Protein AF-A0AAV8AG59-F1 (afdb_monomer_lite)

Sequence (205 aa):
MTTRVPNVIWCQRKKFIYLKVLLTDVKDEKINLTTTHFSFKGVGSIDKTNYGFEIEFSNEVDPKTSKWSIKDRYVDFLITKKDVTAKYWKYLCKDGKKHWIKVDWDKYVDESDEESDGSEGSDENPMNLDLNDYENFENVENSEEEEEEKEKKIEEEKKEEAEEKKEEEKKEEVEEKKEEEEEVKEEEKKEVKEEEKKEEKTEEK

Structure (mmCIF, N/CA/C/O backbone):
data_AF-A0AAV8AG59-F1
#
_entry.id   AF-A0AAV8AG59-F1
#
loop_
_atom_site.group_PDB
_atom_site.id
_atom_site.type_symbol
_atom_site.label_atom_id
_atom_site.label_alt_id
_atom_site.label_comp_id
_atom_site.label_asym_id
_atom_site.label_entity_id
_atom_site.label_seq_id
_atom_site.pdbx_PDB_ins_code
_atom_site.Cartn_x
_atom_site.Cartn_y
_atom_site.Cartn_z
_atom_site.occupancy
_atom_site.B_iso_or_equiv
_atom_site.auth_seq_id
_atom_site.auth_comp_id
_atom_site.auth_asym_id
_atom_site.auth_atom_id
_atom_site.pdbx_PDB_model_num
ATOM 1 N N . MET A 1 1 ? 22.135 5.861 -4.888 1.00 58.59 1 MET A N 1
ATOM 2 C CA . MET A 1 1 ? 21.008 5.701 -5.832 1.00 58.59 1 MET A CA 1
ATOM 3 C C . MET A 1 1 ? 19.900 6.634 -5.380 1.00 58.59 1 MET A C 1
ATOM 5 O O . MET A 1 1 ? 19.634 6.671 -4.187 1.00 58.59 1 MET A O 1
ATOM 9 N N . THR A 1 2 ? 19.323 7.430 -6.275 1.00 77.75 2 THR A N 1
ATOM 10 C CA . THR A 1 2 ? 18.259 8.380 -5.917 1.00 77.75 2 THR A CA 1
ATOM 11 C C . THR A 1 2 ? 16.927 7.642 -5.870 1.00 77.75 2 THR A C 1
ATOM 13 O O . THR A 1 2 ? 16.519 7.077 -6.882 1.00 77.75 2 THR A O 1
ATOM 16 N N . THR A 1 3 ? 16.266 7.633 -4.714 1.00 87.75 3 THR A N 1
ATOM 17 C CA . THR A 1 3 ? 14.921 7.062 -4.564 1.00 87.75 3 THR A CA 1
ATOM 18 C C . THR A 1 3 ? 13.889 8.124 -4.909 1.00 87.75 3 THR A C 1
ATOM 20 O O . THR A 1 3 ? 13.911 9.218 -4.343 1.00 87.75 3 THR A O 1
ATOM 23 N N . ARG A 1 4 ? 13.001 7.825 -5.857 1.00 91.25 4 ARG A N 1
ATOM 24 C CA . ARG A 1 4 ? 11.882 8.698 -6.221 1.00 91.25 4 ARG A CA 1
ATOM 25 C C . ARG A 1 4 ? 10.618 8.296 -5.470 1.00 91.25 4 ARG A C 1
ATOM 27 O O . ARG A 1 4 ? 10.424 7.136 -5.128 1.00 91.25 4 ARG A O 1
ATOM 34 N N . VAL A 1 5 ? 9.739 9.261 -5.239 1.00 91.88 5 VAL A N 1
ATOM 35 C CA . VAL A 1 5 ? 8.441 9.007 -4.611 1.00 91.88 5 VAL A CA 1
ATOM 36 C C . VAL A 1 5 ? 7.392 8.870 -5.719 1.00 91.88 5 VAL A C 1
ATOM 38 O O . VAL A 1 5 ? 7.265 9.796 -6.526 1.00 91.88 5 VAL A O 1
ATOM 41 N N . PRO A 1 6 ? 6.685 7.731 -5.823 1.00 91.69 6 PRO A N 1
ATOM 42 C CA . PRO A 1 6 ? 5.629 7.561 -6.812 1.00 91.69 6 PRO A CA 1
ATOM 43 C C . PRO A 1 6 ? 4.383 8.368 -6.438 1.00 91.69 6 PRO A C 1
ATOM 45 O O . PRO A 1 6 ? 4.196 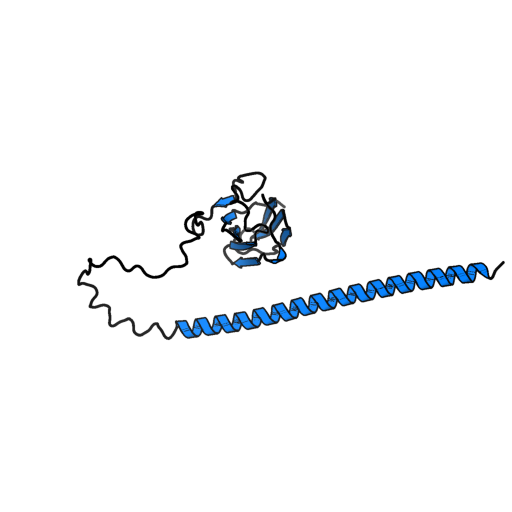8.766 -5.288 1.00 91.69 6 PRO A O 1
ATOM 48 N N . ASN A 1 7 ? 3.503 8.586 -7.416 1.00 92.81 7 ASN A N 1
ATOM 49 C CA . ASN A 1 7 ? 2.180 9.128 -7.125 1.00 92.81 7 ASN A CA 1
ATOM 50 C C . ASN A 1 7 ? 1.320 8.034 -6.495 1.00 92.81 7 ASN A C 1
ATOM 52 O O . ASN A 1 7 ? 1.274 6.907 -6.981 1.00 92.81 7 ASN A O 1
ATOM 56 N N . VAL A 1 8 ? 0.611 8.389 -5.435 1.00 93.81 8 VAL A N 1
ATOM 57 C CA . VAL A 1 8 ? -0.279 7.491 -4.711 1.00 93.81 8 VAL A CA 1
ATOM 58 C C . VAL A 1 8 ? -1.662 8.110 -4.702 1.00 93.81 8 VAL A C 1
ATOM 60 O O . VAL A 1 8 ? -1.813 9.313 -4.477 1.00 93.81 8 VAL A O 1
ATOM 63 N N . ILE A 1 9 ? -2.676 7.296 -4.953 1.00 93.62 9 ILE A N 1
ATOM 64 C CA . ILE A 1 9 ? -4.066 7.682 -4.755 1.00 93.62 9 ILE A CA 1
ATOM 65 C C . ILE A 1 9 ? -4.656 6.848 -3.628 1.00 93.62 9 ILE A C 1
ATOM 67 O O . ILE A 1 9 ? -4.283 5.691 -3.449 1.00 93.62 9 ILE A O 1
ATOM 71 N N . TRP A 1 10 ? -5.528 7.442 -2.826 1.00 93.00 10 TRP A N 1
ATOM 72 C CA . TRP A 1 10 ? -6.159 6.736 -1.719 1.00 93.00 10 TRP A CA 1
ATOM 73 C C . TRP A 1 10 ? -7.609 7.163 -1.548 1.00 93.00 10 TRP A C 1
ATOM 75 O O . TRP A 1 10 ? -7.979 8.306 -1.824 1.00 93.00 10 TRP A O 1
ATOM 85 N N . CYS A 1 11 ? -8.415 6.249 -1.036 1.00 90.81 11 CYS A N 1
ATOM 86 C CA . CYS A 1 11 ? -9.731 6.538 -0.496 1.00 90.81 11 CYS A CA 1
ATOM 87 C C . CYS A 1 11 ? -9.981 5.642 0.718 1.00 90.81 11 CYS A C 1
ATOM 89 O O . CYS A 1 11 ? -9.195 4.753 1.053 1.00 90.81 11 CYS A O 1
ATOM 91 N N . GLN A 1 12 ? -11.069 5.904 1.426 1.00 88.62 12 GLN A N 1
ATOM 92 C CA . GLN A 1 12 ? -11.447 5.118 2.587 1.00 88.62 12 GLN A CA 1
ATOM 93 C C . GLN A 1 12 ? -12.933 4.813 2.545 1.00 88.62 12 GLN A C 1
ATOM 95 O O . GLN A 1 12 ? -13.719 5.599 2.030 1.00 88.62 12 GLN A O 1
ATOM 100 N N . ARG A 1 13 ? -13.271 3.684 3.149 1.00 84.88 13 ARG A N 1
ATOM 101 C CA . ARG A 1 13 ? -14.618 3.264 3.510 1.00 84.88 13 ARG A CA 1
ATOM 102 C C . ARG A 1 13 ? -14.741 3.182 5.032 1.00 84.88 13 ARG A C 1
ATOM 104 O O . ARG A 1 13 ? -13.753 3.409 5.752 1.00 84.88 13 ARG A O 1
ATOM 111 N N . LYS A 1 14 ? -15.915 2.788 5.532 1.00 82.19 14 LYS A N 1
ATOM 112 C CA . LYS A 1 14 ? -16.141 2.464 6.958 1.00 82.19 14 LYS A CA 1
ATOM 113 C C . LYS A 1 14 ? -15.043 1.556 7.532 1.00 82.19 14 LYS A C 1
ATOM 115 O O . LYS A 1 14 ? -14.390 1.912 8.509 1.00 82.19 14 LYS A O 1
ATOM 120 N N . LYS A 1 15 ? -14.786 0.409 6.891 1.00 84.31 15 LYS A N 1
ATOM 121 C CA . LYS A 1 15 ? -13.877 -0.635 7.415 1.00 84.31 15 LYS A CA 1
ATOM 122 C C . LYS A 1 15 ? -12.508 -0.713 6.732 1.00 84.31 15 LYS A C 1
ATOM 124 O O . LYS A 1 15 ? -11.537 -1.132 7.359 1.00 84.31 15 LYS A O 1
ATOM 129 N N . PHE A 1 16 ? -12.415 -0.302 5.472 1.00 87.56 16 PHE A N 1
ATOM 130 C CA . PHE A 1 16 ? -11.222 -0.503 4.647 1.00 87.56 16 PHE A CA 1
ATOM 131 C C . PHE A 1 16 ? -10.662 0.820 4.132 1.00 87.56 16 PHE A C 1
ATOM 133 O O . PHE A 1 16 ? -11.391 1.789 3.933 1.00 87.56 16 PHE A O 1
ATOM 140 N N . ILE A 1 17 ? -9.358 0.854 3.904 1.00 90.19 17 ILE A N 1
ATOM 141 C CA . ILE A 1 17 ? -8.636 1.920 3.221 1.00 90.19 17 ILE A CA 1
ATOM 142 C C . ILE A 1 17 ? -8.112 1.322 1.926 1.00 90.19 17 ILE A C 1
ATOM 144 O O . ILE A 1 17 ? -7.430 0.298 1.940 1.00 90.19 17 ILE A O 1
ATOM 148 N N . TYR A 1 18 ? -8.430 1.974 0.817 1.00 91.75 18 TYR A N 1
ATOM 149 C CA . TYR A 1 18 ? -7.875 1.634 -0.480 1.00 91.75 18 TYR A CA 1
ATOM 150 C C . TYR A 1 18 ? -6.717 2.574 -0.755 1.00 91.75 18 TYR A C 1
ATOM 152 O O . TYR A 1 18 ? -6.865 3.796 -0.699 1.00 91.75 18 TYR A O 1
ATOM 160 N N . LEU A 1 19 ? -5.560 2.005 -1.054 1.00 93.19 19 LEU A N 1
ATOM 161 C CA . LEU A 1 19 ? -4.375 2.750 -1.434 1.00 93.19 19 LEU A CA 1
ATOM 162 C C . LEU A 1 19 ? -3.839 2.154 -2.723 1.00 93.19 19 LEU A C 1
ATOM 164 O O . LEU A 1 19 ? -3.623 0.954 -2.818 1.00 93.19 19 LEU A O 1
ATOM 168 N N . LYS A 1 20 ? -3.621 2.998 -3.722 1.00 93.81 20 LYS A N 1
ATOM 169 C CA . LYS A 1 20 ? -3.113 2.590 -5.022 1.00 93.81 20 LYS A CA 1
ATOM 170 C C . LYS A 1 20 ? -1.860 3.376 -5.350 1.00 93.81 20 LYS A C 1
ATOM 172 O O . LYS A 1 20 ? -1.878 4.604 -5.446 1.00 93.81 20 LYS A O 1
ATOM 177 N N . VAL A 1 21 ? -0.761 2.659 -5.534 1.00 93.88 21 VAL A N 1
ATOM 178 C CA . VAL A 1 21 ? 0.517 3.232 -5.952 1.00 93.88 21 VAL A CA 1
ATOM 179 C C . VAL A 1 21 ? 0.567 3.198 -7.473 1.00 93.88 21 VAL A C 1
ATOM 181 O O . VAL A 1 21 ? 0.566 2.126 -8.071 1.00 93.88 21 VAL A O 1
ATOM 184 N N . LEU A 1 22 ? 0.599 4.371 -8.107 1.00 91.88 22 LEU A N 1
ATOM 185 C CA . LEU A 1 22 ? 0.655 4.516 -9.562 1.00 91.88 22 LEU A CA 1
ATOM 186 C C . LEU A 1 22 ? 2.084 4.275 -10.055 1.00 91.88 22 LEU A C 1
ATOM 188 O O . LEU A 1 22 ? 2.822 5.215 -10.365 1.00 91.88 22 LEU A O 1
ATOM 192 N N . LEU A 1 23 ? 2.476 3.005 -10.071 1.00 89.81 23 LEU A N 1
ATOM 193 C CA . LEU A 1 23 ? 3.771 2.543 -10.543 1.00 89.81 23 LEU A CA 1
ATOM 194 C C . LEU A 1 23 ? 3.555 1.361 -11.485 1.00 89.81 23 LEU A C 1
ATOM 196 O O . LEU A 1 23 ? 2.922 0.378 -11.113 1.00 89.81 23 LEU A O 1
ATOM 200 N N . THR A 1 24 ? 4.062 1.493 -12.706 1.00 89.06 24 THR A N 1
ATOM 201 C CA . THR A 1 24 ? 3.968 0.479 -13.759 1.00 89.06 24 THR A CA 1
ATOM 202 C C . THR A 1 24 ? 5.120 -0.514 -13.656 1.00 89.06 24 THR A C 1
ATOM 204 O O . THR A 1 24 ? 6.269 -0.076 -13.531 1.00 89.06 24 THR A O 1
ATOM 207 N N . ASP A 1 25 ? 4.823 -1.806 -13.780 1.00 84.94 25 ASP A N 1
ATOM 208 C CA . ASP A 1 25 ? 5.781 -2.917 -13.760 1.00 84.94 25 ASP A CA 1
ATOM 209 C C . ASP A 1 25 ? 6.786 -2.800 -12.605 1.00 84.94 25 ASP A C 1
ATOM 211 O O . ASP A 1 25 ? 7.974 -2.505 -12.803 1.00 84.94 25 ASP A O 1
ATOM 215 N N . VAL A 1 26 ? 6.294 -2.981 -11.378 1.00 86.69 26 VAL A N 1
ATOM 216 C CA . VAL A 1 26 ? 7.143 -2.995 -10.181 1.00 86.69 26 VAL A CA 1
ATOM 217 C C . VAL A 1 26 ? 7.945 -4.294 -10.154 1.00 86.69 26 VAL A C 1
ATOM 219 O O . VAL A 1 26 ? 7.400 -5.365 -10.401 1.00 86.69 26 VAL A O 1
ATOM 222 N N . LYS A 1 27 ? 9.240 -4.192 -9.862 1.00 86.12 27 LYS A N 1
ATOM 223 C CA . LYS A 1 27 ? 10.130 -5.322 -9.576 1.00 86.12 27 LYS A CA 1
ATOM 224 C C . LYS A 1 27 ? 10.794 -5.126 -8.221 1.00 86.12 27 LYS A C 1
ATOM 226 O O . LYS A 1 27 ? 10.986 -3.982 -7.800 1.00 86.12 27 LYS A O 1
ATOM 231 N N . ASP A 1 28 ? 11.194 -6.220 -7.580 1.00 86.81 28 ASP A N 1
ATOM 232 C CA . ASP A 1 28 ? 11.869 -6.209 -6.276 1.00 86.81 28 ASP A CA 1
ATOM 233 C C . ASP A 1 28 ? 11.087 -5.412 -5.216 1.00 86.81 28 ASP A C 1
ATOM 235 O O . ASP A 1 28 ? 11.647 -4.594 -4.472 1.00 86.81 28 ASP A O 1
ATOM 239 N N . GLU A 1 29 ? 9.767 -5.597 -5.175 1.00 88.56 29 GLU A N 1
ATOM 240 C CA . GLU A 1 29 ? 8.917 -4.934 -4.203 1.00 88.56 29 GLU A CA 1
ATOM 241 C C . GLU A 1 29 ? 9.227 -5.391 -2.774 1.00 88.56 29 GLU A C 1
ATOM 243 O O . GLU A 1 29 ? 9.340 -6.571 -2.452 1.00 88.56 29 GLU A O 1
ATOM 248 N N . LYS A 1 30 ? 9.363 -4.413 -1.882 1.00 91.31 30 LYS A N 1
ATOM 249 C CA . LYS A 1 30 ? 9.485 -4.620 -0.443 1.00 91.31 30 LYS A CA 1
ATOM 250 C C . LYS A 1 30 ? 8.412 -3.798 0.231 1.00 91.31 30 LYS A C 1
ATOM 252 O O . LYS A 1 30 ? 8.486 -2.567 0.270 1.00 91.31 30 LYS A O 1
ATOM 257 N N . ILE A 1 31 ? 7.420 -4.502 0.751 1.00 91.56 31 ILE A N 1
ATOM 258 C CA . ILE A 1 31 ? 6.266 -3.930 1.427 1.00 91.56 31 ILE A CA 1
ATOM 259 C C . ILE A 1 31 ? 6.401 -4.270 2.904 1.00 91.56 31 ILE A C 1
ATOM 261 O O . ILE A 1 31 ? 6.478 -5.436 3.270 1.00 91.56 31 ILE A O 1
ATOM 265 N N . ASN A 1 32 ? 6.436 -3.248 3.752 1.00 92.12 32 ASN A N 1
ATOM 266 C CA . ASN A 1 32 ? 6.388 -3.415 5.197 1.00 92.12 32 ASN A CA 1
ATOM 267 C C . ASN A 1 32 ? 5.177 -2.654 5.719 1.00 92.12 32 ASN A C 1
ATOM 269 O O . ASN A 1 32 ? 5.144 -1.423 5.678 1.00 92.12 32 ASN A O 1
ATOM 273 N N . LEU A 1 33 ? 4.184 -3.397 6.196 1.00 90.94 33 LEU A N 1
ATOM 274 C CA . LEU A 1 33 ? 2.981 -2.858 6.811 1.00 90.94 33 LEU A CA 1
ATOM 275 C C . LEU A 1 33 ? 2.985 -3.224 8.295 1.00 90.94 33 LEU A C 1
ATOM 277 O O . LEU A 1 33 ? 3.026 -4.390 8.669 1.00 90.94 33 LEU A O 1
ATOM 281 N N . THR A 1 34 ? 2.922 -2.206 9.139 1.00 91.19 34 THR A N 1
ATOM 282 C CA . THR A 1 34 ? 2.782 -2.322 10.594 1.00 91.19 34 THR A CA 1
ATOM 283 C C . THR A 1 34 ? 1.544 -1.554 11.040 1.00 91.19 34 THR A C 1
ATOM 285 O O . THR A 1 34 ? 0.947 -0.806 10.266 1.00 91.19 34 THR A O 1
ATOM 288 N N . THR A 1 35 ? 1.153 -1.718 12.303 1.00 90.75 35 THR A N 1
ATOM 289 C CA . THR A 1 35 ? -0.075 -1.137 12.871 1.00 90.75 35 THR A CA 1
ATOM 290 C C . THR A 1 35 ? -0.193 0.374 12.674 1.00 90.75 35 THR A C 1
ATOM 292 O O . THR A 1 35 ? -1.293 0.897 12.543 1.00 90.75 35 THR A O 1
ATOM 295 N N . THR A 1 36 ? 0.921 1.101 12.654 1.00 90.19 36 THR A N 1
ATOM 296 C CA . THR A 1 36 ? 0.934 2.566 12.525 1.00 90.19 36 THR A CA 1
ATOM 297 C C . THR A 1 36 ? 1.765 3.054 11.351 1.00 90.19 36 THR A C 1
ATOM 299 O O . THR A 1 36 ? 1.775 4.249 11.074 1.00 90.19 36 THR A O 1
ATOM 302 N N . HIS A 1 37 ? 2.470 2.165 10.658 1.00 91.94 37 HIS A N 1
ATOM 303 C CA . HIS A 1 37 ? 3.525 2.556 9.742 1.00 91.94 37 HIS A CA 1
ATOM 304 C C . HIS A 1 37 ? 3.519 1.705 8.475 1.00 91.94 37 HIS A C 1
ATOM 306 O O . HIS A 1 37 ? 3.273 0.499 8.511 1.00 91.94 37 HIS A O 1
ATOM 312 N N . PHE A 1 38 ? 3.788 2.340 7.340 1.00 92.44 38 PHE A N 1
ATOM 313 C CA . PHE A 1 38 ? 3.809 1.688 6.040 1.00 92.44 38 PHE A CA 1
ATOM 314 C C . PHE A 1 38 ? 4.992 2.175 5.217 1.00 92.44 38 PHE A C 1
ATOM 316 O O . PHE A 1 38 ? 5.130 3.369 4.946 1.00 92.44 38 PHE A O 1
ATOM 323 N N . SER A 1 39 ? 5.824 1.226 4.799 1.00 92.75 39 SER A N 1
ATOM 324 C CA . SER A 1 39 ? 6.982 1.458 3.947 1.00 92.75 39 SER A CA 1
ATOM 325 C C . SER A 1 39 ? 6.848 0.627 2.681 1.00 92.75 39 SER A C 1
ATOM 327 O O . SER A 1 39 ? 6.661 -0.590 2.729 1.00 92.75 39 SER A O 1
ATOM 329 N N . PHE A 1 40 ? 6.962 1.298 1.543 1.00 93.50 40 PHE A N 1
ATOM 330 C CA . PHE A 1 40 ? 6.953 0.684 0.226 1.00 93.50 40 PHE A CA 1
ATOM 331 C C . PHE A 1 40 ? 8.265 1.005 -0.477 1.00 93.50 40 PHE A C 1
ATOM 333 O O . PHE A 1 40 ? 8.684 2.165 -0.526 1.00 93.50 40 PHE A O 1
ATOM 340 N N . LYS A 1 41 ? 8.902 -0.008 -1.060 1.00 92.31 41 LYS A N 1
ATOM 341 C CA . LYS A 1 41 ? 10.043 0.140 -1.967 1.00 92.31 41 LYS A CA 1
ATOM 342 C C . LYS A 1 41 ? 9.836 -0.770 -3.167 1.00 92.31 41 LYS A C 1
ATOM 344 O O . LYS A 1 41 ? 9.297 -1.857 -3.015 1.00 92.31 41 LYS A O 1
ATOM 349 N N . GLY A 1 42 ? 10.282 -0.338 -4.335 1.00 91.06 42 GLY A N 1
ATOM 350 C CA . GLY A 1 42 ? 10.243 -1.140 -5.552 1.00 91.06 42 GLY A CA 1
ATOM 351 C C . GLY A 1 42 ? 10.996 -0.462 -6.687 1.00 91.06 42 GLY A C 1
ATOM 352 O O . GLY A 1 42 ? 11.258 0.741 -6.651 1.00 91.06 42 GLY A O 1
ATOM 353 N N . VAL A 1 43 ? 11.365 -1.229 -7.700 1.00 90.12 43 VAL A N 1
ATOM 354 C CA . VAL A 1 43 ? 12.081 -0.754 -8.884 1.00 90.12 43 VAL A CA 1
ATOM 355 C C . VAL A 1 43 ? 11.101 -0.676 -10.044 1.00 90.12 43 VAL A C 1
ATOM 357 O O . VAL A 1 43 ? 10.464 -1.665 -10.387 1.00 90.12 43 VAL A O 1
ATOM 360 N N . GLY A 1 44 ? 10.976 0.495 -10.669 1.00 87.12 44 GLY A N 1
ATOM 361 C CA . GLY A 1 44 ? 10.160 0.626 -11.877 1.00 87.12 44 GLY A CA 1
ATOM 362 C C . GLY A 1 44 ? 10.874 0.019 -13.080 1.00 87.12 44 GLY A C 1
ATOM 363 O O . GLY A 1 44 ? 12.013 0.394 -13.363 1.00 87.12 44 GLY A O 1
ATOM 364 N N . SER A 1 45 ? 10.215 -0.886 -13.808 1.00 78.69 45 SER A N 1
ATOM 365 C CA . SER A 1 45 ? 10.820 -1.592 -14.950 1.00 78.69 45 SER A CA 1
ATOM 366 C C . SER A 1 45 ? 11.201 -0.652 -16.106 1.00 78.69 45 SER A C 1
ATOM 368 O O . SER A 1 45 ? 12.244 -0.842 -16.732 1.00 78.69 45 SER A O 1
ATOM 370 N N . ILE A 1 46 ? 10.404 0.397 -16.349 1.00 78.69 46 ILE A N 1
ATOM 371 C CA . ILE A 1 46 ? 10.596 1.348 -17.462 1.00 78.69 46 ILE A CA 1
ATOM 372 C C . ILE A 1 46 ? 11.851 2.204 -17.260 1.00 78.69 46 ILE A C 1
ATOM 374 O O . ILE A 1 46 ? 12.741 2.230 -18.109 1.00 78.69 46 ILE A O 1
ATOM 378 N N . ASP A 1 47 ? 11.946 2.874 -16.112 1.00 79.19 47 ASP A N 1
ATOM 379 C CA . ASP A 1 47 ? 13.011 3.845 -15.840 1.00 79.19 47 ASP A CA 1
ATOM 380 C C . ASP A 1 47 ? 14.210 3.230 -15.102 1.00 79.19 47 ASP A C 1
ATOM 382 O O . ASP A 1 47 ? 15.174 3.938 -14.795 1.00 79.19 47 ASP A O 1
ATOM 386 N N . LYS A 1 48 ? 14.123 1.941 -14.725 1.00 84.19 48 LYS A N 1
ATOM 387 C CA . LYS A 1 48 ? 15.061 1.233 -13.826 1.00 84.19 48 LYS A CA 1
ATOM 388 C C . LYS A 1 48 ? 15.429 2.057 -12.589 1.00 84.19 48 LYS A C 1
ATOM 390 O O . LYS A 1 48 ? 16.553 2.014 -12.089 1.00 84.19 48 LYS A O 1
ATOM 395 N N . THR A 1 49 ? 14.481 2.870 -12.135 1.00 88.38 49 THR A N 1
ATOM 396 C CA . THR A 1 49 ? 14.665 3.808 -11.034 1.00 88.38 49 THR A CA 1
ATOM 397 C C . THR A 1 49 ? 14.053 3.210 -9.781 1.00 88.38 49 THR A C 1
ATOM 399 O O . THR A 1 49 ? 12.990 2.593 -9.827 1.00 88.38 49 THR A O 1
ATOM 402 N N . ASN A 1 50 ? 14.738 3.397 -8.656 1.00 91.19 50 ASN A N 1
ATOM 403 C CA . ASN A 1 50 ? 14.223 2.993 -7.358 1.00 91.19 50 ASN A CA 1
ATOM 404 C C . ASN A 1 50 ? 13.126 3.961 -6.935 1.00 91.19 50 ASN A C 1
ATOM 406 O O . ASN A 1 50 ? 13.342 5.175 -6.872 1.00 91.19 50 ASN A O 1
ATOM 410 N N . TYR A 1 51 ? 11.977 3.407 -6.596 1.00 92.50 51 TYR A N 1
ATOM 411 C CA . TYR A 1 51 ? 10.876 4.118 -5.993 1.00 92.50 51 TYR A CA 1
ATOM 412 C C . TYR A 1 51 ? 10.682 3.647 -4.565 1.00 92.50 51 TYR A C 1
ATOM 414 O O . TYR A 1 51 ? 10.903 2.486 -4.223 1.00 92.50 51 TYR A O 1
ATOM 422 N N . GLY A 1 52 ? 10.267 4.567 -3.714 1.00 92.19 52 GLY A N 1
ATOM 423 C CA . GLY A 1 52 ? 9.898 4.210 -2.365 1.00 92.19 52 GLY A CA 1
ATOM 424 C C . GLY A 1 52 ? 9.349 5.385 -1.593 1.00 92.19 52 GLY A C 1
ATOM 425 O O . GLY A 1 52 ? 9.647 6.544 -1.887 1.00 92.19 52 GLY A O 1
ATOM 426 N N . PHE A 1 53 ? 8.520 5.062 -0.615 1.00 92.19 53 PHE A N 1
ATOM 427 C CA . PHE A 1 53 ? 7.939 6.027 0.294 1.00 92.19 53 PHE A CA 1
ATOM 428 C C . PHE A 1 53 ? 7.633 5.375 1.631 1.00 92.19 53 PHE A C 1
ATOM 430 O O . PHE A 1 53 ? 7.565 4.154 1.762 1.00 92.19 53 PHE A O 1
ATOM 437 N N . GLU A 1 54 ? 7.444 6.234 2.616 1.00 92.56 54 GLU A N 1
ATOM 438 C CA . GLU A 1 54 ? 7.214 5.849 3.990 1.00 92.56 54 GLU A CA 1
ATOM 439 C C . GLU A 1 54 ? 6.170 6.792 4.581 1.00 92.56 54 GLU A C 1
ATOM 441 O O . GLU A 1 54 ? 6.247 8.011 4.383 1.00 92.56 54 GLU A O 1
ATOM 446 N N . ILE A 1 55 ? 5.157 6.228 5.234 1.00 91.69 55 ILE A N 1
ATOM 447 C CA . ILE A 1 55 ? 4.074 6.981 5.863 1.00 91.69 55 ILE A CA 1
ATOM 448 C C . ILE A 1 55 ? 3.764 6.434 7.247 1.00 91.69 55 ILE A C 1
ATOM 450 O O . ILE A 1 55 ? 3.785 5.229 7.482 1.00 91.69 55 ILE A O 1
ATOM 454 N N . GLU A 1 56 ? 3.397 7.345 8.140 1.00 92.62 56 GLU A N 1
ATOM 455 C CA . GLU A 1 56 ? 2.808 7.012 9.429 1.00 92.62 56 GLU A CA 1
ATOM 456 C C . GLU A 1 56 ? 1.305 7.299 9.388 1.00 92.62 56 GLU A C 1
ATOM 458 O O . GLU A 1 56 ? 0.880 8.426 9.106 1.00 92.62 56 GLU A O 1
ATOM 463 N N . PHE A 1 57 ? 0.499 6.275 9.649 1.00 90.62 57 PHE A N 1
ATOM 464 C CA . PHE A 1 57 ? -0.954 6.351 9.633 1.00 90.62 57 PHE A CA 1
ATOM 465 C C . PHE A 1 57 ? -1.499 7.171 10.794 1.00 90.62 57 PHE A C 1
ATOM 467 O O . PHE A 1 57 ? -0.982 7.122 11.908 1.00 90.62 57 PHE A O 1
ATOM 474 N N . SER A 1 58 ? -2.592 7.894 10.534 1.00 85.62 58 SER A N 1
ATOM 475 C CA . SER A 1 58 ? -3.298 8.684 11.551 1.00 85.62 58 SER A CA 1
ATOM 476 C C . SER A 1 58 ? -3.842 7.836 12.702 1.00 85.62 58 SER A C 1
ATOM 478 O O . SER A 1 58 ? -3.740 8.256 13.852 1.00 85.62 58 SER A O 1
ATOM 480 N N . ASN A 1 59 ? -4.378 6.651 12.397 1.00 87.75 59 ASN A N 1
ATOM 481 C CA . ASN A 1 59 ? -4.889 5.695 13.379 1.00 87.75 59 ASN A CA 1
ATOM 482 C C . ASN A 1 59 ? -4.309 4.295 13.140 1.00 87.75 59 ASN A C 1
ATOM 484 O O . ASN A 1 59 ? -3.652 4.049 12.128 1.00 87.75 59 ASN A O 1
ATOM 488 N N . GLU A 1 60 ? -4.578 3.384 14.074 1.00 89.25 60 GLU A N 1
ATOM 489 C CA . GLU A 1 60 ? -4.136 1.994 13.997 1.00 89.25 60 GLU A CA 1
ATOM 490 C C . GLU A 1 60 ? -4.844 1.214 12.874 1.00 89.25 60 GLU A C 1
ATOM 492 O O . GLU A 1 60 ? -6.068 1.276 12.700 1.00 89.25 60 GLU A O 1
ATOM 497 N N . VAL A 1 61 ? -4.059 0.439 12.131 1.00 90.44 61 VAL A N 1
ATOM 498 C CA . VAL A 1 61 ? -4.513 -0.500 11.100 1.00 90.44 61 VAL A CA 1
ATOM 499 C C . VAL A 1 61 ? -4.170 -1.929 11.498 1.00 90.44 61 VAL A C 1
ATOM 501 O O . VAL A 1 61 ? -3.283 -2.160 12.317 1.00 90.44 61 VAL A O 1
ATOM 504 N N . ASP A 1 62 ? -4.877 -2.894 10.923 1.00 89.75 62 ASP A N 1
ATOM 505 C CA . ASP A 1 62 ? -4.591 -4.308 11.131 1.00 89.75 62 ASP A CA 1
ATOM 506 C C . ASP A 1 62 ? -3.807 -4.876 9.935 1.00 89.75 62 ASP A C 1
ATOM 508 O O . ASP A 1 62 ? -4.380 -5.074 8.856 1.00 89.75 62 ASP A O 1
ATOM 512 N N . PRO A 1 63 ? -2.495 -5.142 10.084 1.00 88.19 63 PRO A N 1
ATOM 513 C CA . PRO A 1 63 ? -1.692 -5.673 8.992 1.00 88.19 63 PRO A CA 1
ATOM 514 C C . PRO A 1 63 ? -2.089 -7.103 8.612 1.00 88.19 63 PRO A C 1
ATOM 516 O O . PRO A 1 63 ? -1.926 -7.473 7.455 1.00 88.19 63 PRO A O 1
ATOM 519 N N . LYS A 1 64 ? -2.668 -7.886 9.536 1.00 87.88 64 LYS A N 1
ATOM 520 C CA . LYS A 1 64 ? -3.004 -9.302 9.300 1.00 87.88 64 LYS A CA 1
ATOM 521 C C . LYS A 1 64 ? -4.146 -9.480 8.307 1.00 87.88 64 LYS A C 1
ATOM 523 O O . LYS A 1 64 ? -4.178 -10.433 7.541 1.00 87.88 64 LYS A O 1
ATOM 528 N N . THR A 1 65 ? -5.105 -8.563 8.333 1.00 87.44 65 THR A N 1
ATOM 529 C CA . THR A 1 65 ? -6.267 -8.577 7.436 1.00 87.44 65 THR A CA 1
ATOM 530 C C . THR A 1 65 ? -6.069 -7.687 6.213 1.00 87.44 65 THR A C 1
ATOM 532 O O . THR A 1 65 ? -6.987 -7.537 5.404 1.00 87.44 65 THR A O 1
ATOM 535 N N . SER A 1 66 ? -4.890 -7.079 6.074 1.00 89.62 66 SER A N 1
ATOM 536 C CA . SER A 1 66 ? -4.549 -6.249 4.929 1.00 89.62 66 SER A CA 1
ATOM 537 C C . SER A 1 66 ? -4.041 -7.114 3.778 1.00 89.62 66 SER A C 1
ATOM 539 O O . SER A 1 66 ? -3.319 -8.083 3.981 1.00 89.62 66 SER A O 1
ATOM 541 N N . LYS A 1 67 ? -4.430 -6.766 2.554 1.00 91.25 67 LYS A N 1
ATOM 542 C CA . LYS A 1 67 ? -4.062 -7.488 1.332 1.00 91.25 67 LYS A CA 1
ATOM 543 C C . LYS A 1 67 ? -3.473 -6.519 0.324 1.00 91.25 67 LYS A C 1
ATOM 545 O O . LYS A 1 67 ? -3.861 -5.352 0.287 1.00 91.25 67 LYS A O 1
ATOM 550 N N . TRP A 1 68 ? -2.581 -7.000 -0.527 1.00 92.62 68 TRP A N 1
ATOM 551 C CA . TRP A 1 68 ? -2.087 -6.232 -1.662 1.00 92.62 68 TRP A CA 1
ATOM 552 C C . TRP A 1 68 ? -2.103 -7.078 -2.927 1.00 92.62 68 TRP A C 1
ATOM 554 O O . TRP A 1 68 ? -2.043 -8.304 -2.877 1.00 92.62 68 TRP A O 1
ATOM 564 N N . SER A 1 69 ? -2.235 -6.408 -4.065 1.00 90.94 69 SER A N 1
ATOM 565 C CA . SER A 1 69 ? -2.217 -7.013 -5.388 1.00 90.94 69 SER A CA 1
ATOM 566 C C . SER A 1 69 ? -1.393 -6.127 -6.307 1.00 90.94 69 SER A C 1
ATOM 568 O O . SER A 1 69 ? -1.657 -4.931 -6.462 1.00 90.94 69 SER A O 1
ATOM 570 N N . ILE A 1 70 ? -0.362 -6.719 -6.889 1.00 90.31 70 ILE A N 1
ATOM 571 C CA . ILE A 1 70 ? 0.524 -6.052 -7.832 1.00 90.31 70 ILE A CA 1
ATOM 572 C C . ILE A 1 70 ? -0.087 -6.242 -9.214 1.00 90.31 70 ILE A C 1
ATOM 574 O O . ILE A 1 70 ? -0.329 -7.368 -9.636 1.00 90.31 70 ILE A O 1
ATOM 578 N N . LYS A 1 71 ? -0.374 -5.137 -9.900 1.00 90.12 71 LYS A N 1
ATOM 579 C CA . LYS A 1 71 ? -0.843 -5.138 -11.287 1.00 90.12 71 LYS A CA 1
ATOM 580 C C . LYS A 1 71 ? 0.185 -4.428 -12.158 1.00 90.12 71 LYS A C 1
ATOM 582 O O . LYS A 1 71 ? 0.964 -3.610 -11.671 1.00 90.12 71 LYS A O 1
ATOM 587 N N . ASP A 1 72 ? 0.103 -4.646 -13.465 1.00 87.75 72 ASP A N 1
ATOM 588 C CA . ASP A 1 72 ? 1.057 -4.083 -14.432 1.00 87.75 72 ASP A CA 1
ATOM 589 C C . ASP A 1 72 ? 1.123 -2.552 -14.406 1.00 87.75 72 ASP A C 1
ATOM 591 O O . ASP A 1 72 ? 2.152 -1.951 -14.700 1.00 87.75 72 ASP A O 1
ATOM 595 N N . ARG A 1 73 ? 0.015 -1.879 -14.068 1.00 88.88 73 ARG A N 1
ATOM 596 C CA . ARG A 1 73 ? -0.076 -0.408 -14.114 1.00 88.88 73 ARG A CA 1
ATOM 597 C C . ARG A 1 73 ? 0.006 0.275 -12.756 1.00 88.88 73 ARG A C 1
ATOM 599 O O . ARG A 1 73 ? 0.255 1.480 -12.701 1.00 88.88 73 ARG A O 1
ATOM 606 N N . TYR A 1 74 ? -0.303 -0.451 -11.692 1.00 91.44 74 TYR A N 1
ATOM 607 C CA . TYR A 1 74 ? -0.391 0.082 -10.342 1.00 91.44 74 TYR A CA 1
ATOM 608 C C . TYR A 1 74 ? -0.394 -1.053 -9.322 1.00 91.44 74 TYR A C 1
ATOM 610 O O . TYR A 1 74 ? -0.784 -2.175 -9.625 1.00 91.44 74 TYR A O 1
ATOM 618 N N . VAL A 1 75 ? -0.026 -0.745 -8.085 1.00 92.38 75 VAL A N 1
ATOM 619 C CA . VAL A 1 75 ? -0.127 -1.690 -6.968 1.00 92.38 75 VAL A CA 1
ATOM 620 C C . VAL A 1 75 ? -1.304 -1.283 -6.099 1.00 92.38 75 VAL A C 1
ATOM 622 O O . VAL A 1 75 ? -1.337 -0.153 -5.608 1.00 92.38 75 VAL A O 1
ATOM 625 N N . ASP A 1 76 ? -2.263 -2.188 -5.933 1.00 92.69 76 ASP A N 1
ATOM 626 C CA . ASP A 1 76 ? -3.424 -2.003 -5.068 1.00 92.69 76 ASP A CA 1
ATOM 627 C C . ASP A 1 76 ? -3.144 -2.551 -3.670 1.00 92.69 76 ASP A C 1
ATOM 629 O O . ASP A 1 76 ? -2.669 -3.671 -3.502 1.00 92.69 76 ASP A O 1
ATOM 633 N N . PHE A 1 77 ? -3.522 -1.775 -2.664 1.00 93.19 77 PHE A N 1
ATOM 634 C CA . PHE A 1 77 ? -3.470 -2.124 -1.255 1.00 93.19 77 PHE A CA 1
ATOM 635 C C . PHE A 1 77 ? -4.860 -1.954 -0.649 1.00 93.19 77 PHE A C 1
ATOM 637 O O . PHE A 1 77 ? -5.478 -0.889 -0.739 1.00 93.19 77 PHE A O 1
ATOM 644 N N . LEU A 1 78 ? -5.331 -3.013 -0.004 1.00 92.19 78 LEU A N 1
ATOM 645 C CA . LEU A 1 78 ? -6.531 -3.046 0.812 1.00 92.19 78 LEU A CA 1
ATOM 646 C C . LEU A 1 78 ? -6.093 -3.146 2.271 1.00 92.19 78 LEU A C 1
ATOM 648 O O . LEU A 1 78 ? -5.688 -4.212 2.728 1.00 92.19 78 LEU A O 1
ATOM 652 N N . ILE A 1 79 ? -6.170 -2.037 2.997 1.00 91.31 79 ILE A N 1
ATOM 653 C CA . ILE A 1 79 ? -5.740 -1.960 4.394 1.00 91.31 79 ILE A CA 1
ATOM 654 C C . ILE A 1 79 ? -6.973 -1.937 5.291 1.00 91.31 79 ILE A C 1
ATOM 656 O O . ILE A 1 79 ? -7.864 -1.105 5.117 1.00 91.31 79 ILE A O 1
ATOM 660 N N . THR A 1 80 ? -7.038 -2.835 6.268 1.00 90.50 80 THR A N 1
ATOM 661 C CA . THR A 1 80 ? -8.179 -2.909 7.190 1.00 90.50 80 THR A CA 1
ATOM 662 C C . THR A 1 80 ? -7.945 -2.005 8.397 1.00 90.50 80 THR A C 1
ATOM 664 O O . THR A 1 80 ? -6.895 -2.058 9.039 1.00 90.50 80 THR A O 1
ATOM 667 N N . LYS A 1 81 ? -8.927 -1.159 8.727 1.00 88.62 81 LYS A N 1
ATOM 668 C CA . LYS A 1 81 ? -8.886 -0.329 9.938 1.00 88.62 81 LYS A CA 1
ATOM 669 C C . LYS A 1 81 ? -9.134 -1.209 11.161 1.00 88.62 81 LYS A C 1
ATOM 671 O O . LYS A 1 81 ? -10.057 -2.022 11.150 1.00 88.62 81 LYS A O 1
ATOM 676 N N . LYS A 1 82 ? -8.351 -1.011 12.224 1.00 86.81 82 LYS A N 1
ATOM 677 C CA . LYS A 1 82 ? -8.544 -1.738 13.486 1.00 86.81 82 LYS A CA 1
ATOM 678 C C . LYS A 1 82 ? -9.803 -1.259 14.218 1.00 86.81 82 LYS A C 1
ATOM 680 O O . LYS A 1 82 ? -10.617 -2.072 14.644 1.00 86.81 82 LYS A O 1
ATOM 685 N N . ASP A 1 83 ? -10.011 0.055 14.264 1.00 79.56 83 ASP A N 1
ATOM 686 C CA . ASP A 1 83 ? -11.223 0.676 14.803 1.00 79.56 83 ASP A CA 1
ATOM 687 C C . ASP A 1 83 ? -12.212 1.025 13.685 1.00 79.56 83 ASP A C 1
ATOM 689 O O . ASP A 1 83 ? -12.141 2.086 13.065 1.00 79.56 83 ASP A O 1
ATOM 693 N N . VAL A 1 84 ? -13.172 0.132 13.435 1.00 69.69 84 VAL A N 1
ATOM 694 C CA . VAL A 1 84 ? -14.238 0.328 12.427 1.00 69.69 84 VAL A CA 1
ATOM 695 C C . VAL A 1 84 ? -15.237 1.419 12.845 1.00 69.69 84 VAL A C 1
ATOM 697 O O . VAL A 1 84 ? -15.908 2.010 12.006 1.00 69.69 84 VAL A O 1
ATOM 700 N N . THR A 1 85 ? -15.322 1.715 14.143 1.00 65.94 85 THR A N 1
ATOM 701 C CA . THR A 1 85 ? -16.164 2.779 14.713 1.00 65.94 85 THR A CA 1
ATOM 702 C C . THR A 1 85 ? -15.461 4.136 14.764 1.00 65.94 85 THR A C 1
ATOM 704 O O . THR A 1 85 ? -16.082 5.136 15.132 1.00 65.94 85 THR A O 1
ATOM 707 N N . ALA A 1 86 ? -14.169 4.196 14.419 1.00 66.62 86 ALA A N 1
ATOM 708 C CA . ALA A 1 86 ? -13.433 5.447 14.414 1.00 66.62 86 ALA A CA 1
ATOM 709 C C . ALA A 1 86 ? -13.954 6.385 13.321 1.00 66.62 86 ALA A C 1
ATOM 711 O O . ALA A 1 86 ? -14.311 5.979 12.214 1.00 66.62 86 ALA A O 1
ATOM 712 N N . LYS A 1 87 ? -13.943 7.681 13.640 1.00 73.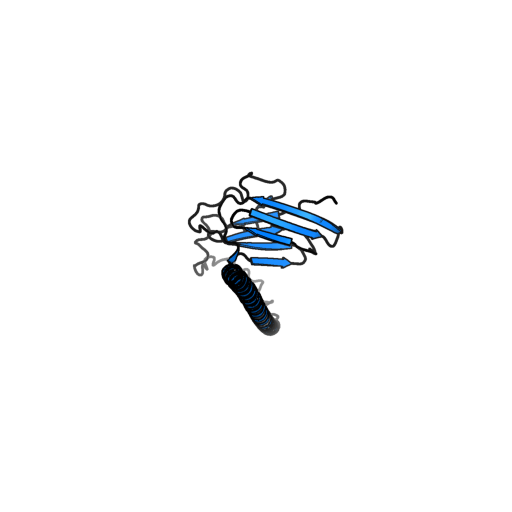06 87 LYS A N 1
ATOM 713 C CA . LYS A 1 87 ? -14.295 8.751 12.708 1.00 73.06 87 LYS A CA 1
ATOM 714 C C . LYS A 1 87 ? -13.458 8.658 11.425 1.00 73.06 87 LYS A C 1
ATOM 716 O O . LYS A 1 87 ? -12.274 8.314 11.474 1.00 73.06 87 LYS A O 1
ATOM 721 N N . TYR A 1 88 ? -14.063 9.020 10.294 1.00 76.50 88 TYR A N 1
ATOM 722 C CA . TYR A 1 88 ? -13.391 9.115 8.999 1.00 76.50 88 TYR A CA 1
ATOM 723 C C . TYR A 1 88 ? -12.067 9.885 9.099 1.00 76.50 88 TYR A C 1
ATOM 725 O O . TYR A 1 88 ? -11.956 10.929 9.754 1.00 76.50 88 TYR A O 1
ATOM 733 N N . TRP A 1 89 ? -11.030 9.349 8.453 1.00 84.19 89 TRP A N 1
ATOM 734 C CA . TRP A 1 89 ? -9.692 9.919 8.513 1.00 84.19 89 TRP A CA 1
ATOM 735 C C . TRP A 1 89 ? -9.633 11.164 7.635 1.00 84.19 89 TRP A C 1
ATOM 737 O O . TRP A 1 89 ? -9.840 11.084 6.429 1.00 84.19 89 TRP A O 1
ATOM 747 N N . LYS A 1 90 ? -9.299 12.319 8.212 1.00 81.94 90 LYS A N 1
ATOM 748 C CA . LYS A 1 90 ? -9.111 13.549 7.422 1.00 81.94 90 LYS A CA 1
ATOM 749 C C . LYS A 1 90 ? -7.896 13.460 6.496 1.00 81.94 90 LYS A C 1
ATOM 751 O O . LYS A 1 90 ? -7.918 13.991 5.391 1.00 81.94 90 LYS A O 1
ATOM 756 N N . TYR A 1 91 ? -6.845 12.787 6.958 1.00 83.38 91 TYR A N 1
ATOM 757 C CA . TYR A 1 91 ? -5.615 12.546 6.215 1.00 83.38 91 TYR A CA 1
ATOM 758 C C . TYR A 1 91 ? -5.164 11.104 6.434 1.00 83.38 91 TYR A C 1
ATOM 760 O O . TYR A 1 91 ? -5.271 10.583 7.547 1.00 83.38 91 TYR A O 1
ATOM 768 N N . LEU A 1 92 ? -4.617 10.488 5.384 1.00 84.81 92 LEU A N 1
ATOM 769 C CA . LEU A 1 92 ? -3.994 9.169 5.478 1.00 84.81 92 LEU A CA 1
ATOM 770 C C . LEU A 1 92 ? -2.809 9.182 6.456 1.00 84.81 92 LEU A C 1
ATOM 772 O O . LEU A 1 92 ? -2.653 8.257 7.248 1.00 84.81 92 LEU A O 1
ATOM 776 N N . CYS A 1 93 ? -2.009 10.251 6.417 1.00 87.44 93 CYS A N 1
ATOM 777 C CA . CYS A 1 93 ? -0.805 10.408 7.227 1.00 87.44 93 CYS A CA 1
ATOM 778 C C . CYS A 1 93 ? -1.009 11.387 8.390 1.00 87.44 93 CYS A C 1
ATOM 780 O O . CYS A 1 93 ? -1.655 12.424 8.205 1.00 87.44 93 CYS A O 1
ATOM 782 N N . LYS A 1 94 ? -0.360 11.133 9.537 1.00 85.25 94 LYS A N 1
ATOM 783 C CA . LYS A 1 94 ? -0.331 12.078 10.677 1.00 85.25 94 LYS A CA 1
ATOM 784 C C . LYS A 1 94 ? 0.299 13.422 10.324 1.00 85.25 94 LYS A C 1
ATOM 786 O O . LYS A 1 94 ? -0.175 14.461 10.771 1.00 85.25 94 LYS A O 1
ATOM 791 N N . ASP A 1 95 ? 1.316 13.406 9.465 1.00 80.94 95 ASP A N 1
ATOM 792 C CA . ASP A 1 95 ? 2.006 14.609 8.981 1.00 80.94 95 ASP A CA 1
ATOM 793 C C . ASP A 1 95 ? 1.146 15.510 8.069 1.00 80.94 95 ASP A C 1
ATOM 795 O O . ASP A 1 95 ? 1.634 16.510 7.538 1.00 80.94 95 ASP A O 1
ATOM 799 N N . GLY A 1 96 ? -0.111 15.140 7.806 1.00 81.94 96 GLY A N 1
ATOM 800 C CA . GLY A 1 96 ? -1.018 15.877 6.933 1.00 81.94 96 GLY A CA 1
ATOM 801 C C . GLY A 1 96 ? -0.886 15.522 5.449 1.00 81.94 96 GLY A C 1
ATOM 802 O O . GLY A 1 96 ? -0.491 14.417 5.069 1.00 81.94 96 GLY A O 1
ATOM 803 N N . LYS A 1 97 ? -1.280 16.461 4.578 1.00 82.69 97 LYS A N 1
ATOM 804 C CA . LYS A 1 97 ? -1.373 16.242 3.126 1.00 82.69 97 LYS A CA 1
ATOM 805 C C . LYS A 1 97 ? 0.010 16.246 2.470 1.00 82.69 97 LYS A C 1
ATOM 807 O O . LYS A 1 97 ? 0.669 17.282 2.400 1.00 82.69 97 LYS A O 1
ATOM 812 N N . LYS A 1 98 ? 0.419 15.109 1.908 1.00 87.19 98 LYS A N 1
ATOM 813 C CA . LYS A 1 98 ? 1.621 15.008 1.066 1.00 87.19 98 LYS A CA 1
ATOM 814 C C . LYS A 1 98 ? 1.269 15.314 -0.396 1.00 87.19 98 LYS A C 1
ATOM 816 O O . LYS A 1 98 ? 0.203 14.940 -0.869 1.00 87.19 98 LYS A O 1
ATOM 821 N N . HIS A 1 99 ? 2.166 15.978 -1.127 1.00 88.81 99 HIS A N 1
ATOM 822 C CA . HIS A 1 99 ? 1.916 16.415 -2.513 1.00 88.81 99 HIS A CA 1
ATOM 823 C C . HIS A 1 99 ? 1.770 15.259 -3.519 1.00 88.81 99 HIS A C 1
ATOM 825 O O . HIS A 1 99 ? 1.122 15.413 -4.550 1.00 88.81 99 HIS A O 1
ATOM 831 N N . TRP A 1 100 ? 2.374 14.113 -3.214 1.00 90.94 100 TRP A N 1
ATOM 832 C CA . TRP A 1 100 ? 2.344 12.897 -4.024 1.00 90.94 100 TRP A CA 1
ATOM 833 C C . TRP A 1 100 ? 1.160 11.979 -3.682 1.00 90.94 100 TRP A C 1
ATOM 835 O O . TRP A 1 100 ? 0.943 11.002 -4.390 1.00 90.94 100 TRP A O 1
ATOM 845 N N . ILE A 1 101 ? 0.376 12.305 -2.644 1.00 92.19 101 ILE A N 1
ATOM 846 C CA . ILE A 1 101 ? -0.844 11.585 -2.262 1.00 92.19 101 ILE A CA 1
ATOM 847 C C . ILE A 1 101 ? -2.064 12.375 -2.748 1.00 92.19 101 ILE A C 1
ATOM 849 O O . ILE A 1 101 ? -2.265 13.533 -2.371 1.00 92.19 101 ILE A O 1
ATOM 853 N N . LYS A 1 102 ? -2.912 11.745 -3.560 1.00 91.38 102 LYS A N 1
ATOM 854 C CA . LYS A 1 102 ? -4.171 12.315 -4.065 1.00 91.38 102 LYS A CA 1
ATOM 855 C C . LYS A 1 102 ? -5.364 11.470 -3.623 1.00 91.38 102 LYS A C 1
ATOM 857 O O . LYS A 1 102 ? -5.202 10.316 -3.253 1.00 91.38 102 LYS A O 1
ATOM 862 N N . VAL A 1 103 ? -6.557 12.052 -3.645 1.00 90.12 103 VAL A N 1
ATOM 863 C CA . VAL A 1 103 ? -7.796 11.308 -3.375 1.00 90.12 103 VAL A CA 1
ATOM 864 C C . VAL A 1 103 ? -8.176 10.518 -4.626 1.00 90.12 103 VAL A C 1
ATOM 866 O O . VAL A 1 103 ? -8.085 11.053 -5.733 1.00 90.12 103 VAL A O 1
ATOM 869 N N . ASP A 1 104 ? -8.558 9.257 -4.451 1.00 91.06 104 ASP A N 1
ATOM 870 C CA . ASP A 1 104 ? -9.124 8.427 -5.513 1.00 91.06 104 ASP A CA 1
ATOM 871 C C . ASP A 1 104 ? -10.615 8.744 -5.667 1.00 91.06 104 ASP A C 1
ATOM 873 O O . ASP A 1 104 ? -11.434 8.232 -4.911 1.00 91.06 104 ASP A O 1
ATOM 877 N N . TRP A 1 105 ? -10.950 9.619 -6.618 1.00 85.38 105 TRP A N 1
ATOM 878 C CA . TRP A 1 105 ? -12.327 10.045 -6.894 1.00 85.38 105 TRP A CA 1
ATOM 879 C C . TRP A 1 105 ? -13.185 8.972 -7.567 1.00 85.38 105 TRP A C 1
ATOM 881 O O . TRP A 1 105 ? -14.401 9.071 -7.503 1.00 85.38 105 TRP A O 1
ATOM 891 N N . ASP A 1 106 ? -12.570 7.966 -8.192 1.00 82.56 106 ASP A N 1
ATOM 892 C CA . ASP A 1 106 ? -13.290 6.880 -8.868 1.00 82.56 106 ASP A CA 1
ATOM 893 C C . ASP A 1 106 ? -13.950 5.940 -7.850 1.00 82.56 106 ASP A C 1
ATOM 895 O O . ASP A 1 106 ? -15.058 5.453 -8.048 1.00 82.56 106 ASP A O 1
ATOM 899 N N . LYS A 1 107 ? -13.276 5.724 -6.713 1.00 75.44 107 LYS A N 1
ATOM 900 C CA . LYS A 1 107 ? -13.755 4.874 -5.611 1.00 75.44 107 LYS A CA 1
ATOM 901 C C . LYS A 1 107 ? -14.191 5.651 -4.371 1.00 75.44 107 LYS A C 1
ATOM 903 O O . LYS A 1 107 ? -14.453 5.031 -3.337 1.00 75.44 107 LYS A O 1
ATOM 908 N N . TYR A 1 108 ? -14.196 6.980 -4.427 1.00 77.81 108 TYR A N 1
ATOM 909 C CA . TYR A 1 108 ? -14.609 7.806 -3.300 1.00 77.81 108 TYR A CA 1
ATOM 910 C C . TYR A 1 108 ? -16.124 7.721 -3.132 1.00 77.81 108 TYR A C 1
ATOM 912 O O . TYR A 1 108 ? -16.872 8.066 -4.040 1.00 77.81 108 TYR A O 1
ATOM 920 N N . VAL A 1 109 ? -16.555 7.277 -1.956 1.00 70.69 109 VAL A N 1
ATOM 921 C CA . VAL A 1 109 ? -17.956 7.265 -1.539 1.00 70.69 109 VAL A CA 1
ATOM 922 C C . VAL A 1 109 ? -18.041 8.178 -0.322 1.00 70.69 109 VAL A C 1
ATOM 924 O O . VAL A 1 109 ? -17.209 8.067 0.584 1.00 70.69 109 VAL A O 1
ATOM 927 N N . ASP A 1 110 ? -18.979 9.121 -0.330 1.00 69.69 110 ASP A N 1
ATOM 928 C CA . ASP A 1 110 ? -19.189 10.007 0.817 1.00 69.69 110 ASP A CA 1
ATOM 929 C C . ASP A 1 110 ? -19.887 9.241 1.959 1.00 69.69 110 ASP A C 1
ATOM 931 O O . ASP A 1 110 ? -20.550 8.226 1.739 1.00 69.69 110 ASP A O 1
ATOM 935 N N . GLU A 1 111 ? -19.751 9.730 3.192 1.00 62.03 111 GLU A N 1
ATOM 936 C CA . GLU A 1 111 ? -20.216 9.074 4.424 1.00 62.03 111 GLU A CA 1
ATOM 937 C C . GLU A 1 111 ? -21.715 8.724 4.394 1.00 62.03 111 GLU A C 1
ATOM 939 O O . GLU A 1 111 ? -22.145 7.790 5.072 1.00 62.03 111 GLU A O 1
ATOM 944 N N . SER A 1 112 ? -22.499 9.465 3.605 1.00 58.84 112 SER A N 1
ATOM 945 C CA . SER A 1 112 ? -23.952 9.321 3.496 1.00 58.84 112 SER A CA 1
ATOM 946 C C . SER A 1 112 ? -24.416 8.322 2.430 1.00 58.84 112 SER A C 1
ATOM 948 O O . SER A 1 112 ? -25.591 7.971 2.426 1.00 58.84 112 SER A O 1
ATOM 950 N N . ASP A 1 113 ? -23.529 7.876 1.537 1.00 60.19 113 ASP A N 1
ATOM 951 C CA . ASP A 1 113 ? -23.880 7.038 0.377 1.00 60.19 113 ASP A CA 1
ATOM 952 C C . ASP A 1 113 ? -23.549 5.546 0.617 1.00 60.19 113 ASP A C 1
ATOM 954 O O . ASP A 1 113 ? -24.132 4.649 0.017 1.00 60.19 113 ASP A O 1
ATOM 958 N N . GLU A 1 114 ? -22.707 5.244 1.617 1.00 55.47 114 GLU A N 1
ATOM 959 C CA . GLU A 1 114 ? -22.391 3.870 2.053 1.00 55.47 114 GLU A CA 1
ATOM 960 C C . GLU A 1 114 ? -23.564 3.110 2.714 1.00 55.47 114 GLU A C 1
ATOM 962 O O . GLU A 1 114 ? -23.382 1.967 3.135 1.00 55.47 114 GLU A O 1
ATOM 967 N N . GLU A 1 115 ? -24.728 3.733 2.902 1.00 52.31 115 GLU A N 1
ATOM 968 C CA . GLU A 1 115 ? -25.937 3.080 3.439 1.00 52.31 115 GLU A CA 1
ATOM 969 C C . GLU A 1 115 ? -26.952 2.712 2.340 1.00 52.31 115 GLU A C 1
ATOM 971 O O . GLU A 1 115 ? -27.899 1.983 2.614 1.00 52.31 115 GLU A O 1
ATOM 976 N N . SER A 1 116 ? -26.730 3.144 1.090 1.00 49.66 116 SER A N 1
ATOM 977 C CA . SER A 1 116 ? -27.674 2.930 -0.018 1.00 49.66 116 SER A CA 1
ATOM 978 C C . SER A 1 116 ? -27.349 1.736 -0.925 1.00 49.66 116 SER A C 1
ATOM 980 O O . SER A 1 116 ? -28.115 1.454 -1.842 1.00 49.66 116 SER A O 1
ATOM 982 N N . ASP A 1 117 ? -26.265 0.994 -0.684 1.00 48.62 117 ASP A N 1
ATOM 983 C CA . ASP A 1 117 ? -25.893 -0.176 -1.506 1.00 48.62 117 ASP A CA 1
ATOM 984 C C . ASP A 1 117 ? -26.635 -1.457 -1.056 1.00 48.62 117 ASP A C 1
ATOM 986 O O . ASP A 1 117 ? -26.055 -2.535 -0.934 1.00 48.62 117 ASP A O 1
ATOM 990 N N . GLY A 1 118 ? -27.921 -1.313 -0.710 1.00 48.31 118 GLY A N 1
ATOM 991 C CA . GLY A 1 118 ? -28.737 -2.342 -0.057 1.00 48.31 118 GLY A CA 1
ATOM 992 C C . GLY A 1 118 ? -30.236 -2.345 -0.389 1.00 48.31 118 GLY A C 1
ATOM 993 O O . GLY A 1 118 ? -30.989 -2.998 0.327 1.00 48.31 118 GLY A O 1
ATOM 994 N N . SER A 1 119 ? -30.695 -1.663 -1.442 1.00 37.97 119 SER A N 1
ATOM 995 C CA . SER A 1 119 ? -32.078 -1.790 -1.944 1.00 37.97 119 SER A CA 1
ATOM 996 C C . SER A 1 119 ? -32.095 -1.555 -3.454 1.00 37.97 119 SER A C 1
ATOM 998 O O . SER A 1 119 ? -31.676 -0.501 -3.918 1.00 37.97 119 SER A O 1
ATOM 1000 N N . GLU A 1 120 ? -32.349 -2.586 -4.256 1.00 44.09 120 GLU A N 1
ATOM 1001 C CA . GLU A 1 120 ? -33.679 -2.860 -4.828 1.00 44.09 120 GLU A CA 1
ATOM 1002 C C . GLU A 1 120 ? -34.241 -1.716 -5.692 1.00 44.09 120 GLU A C 1
ATOM 1004 O O . GLU A 1 120 ? -34.442 -0.598 -5.235 1.00 44.09 120 GLU A O 1
ATOM 1009 N N . GLY A 1 121 ? -34.507 -2.077 -6.953 1.00 50.22 121 GLY A N 1
ATOM 1010 C CA . GLY A 1 121 ? -35.294 -1.415 -7.997 1.00 50.22 121 GLY A CA 1
ATOM 1011 C C . GLY A 1 121 ? -35.973 -0.065 -7.731 1.00 50.22 121 GLY A C 1
ATOM 1012 O O . GLY A 1 121 ? -36.813 0.090 -6.852 1.00 50.22 121 GLY A O 1
ATOM 1013 N N . SER A 1 122 ? -35.718 0.870 -8.643 1.00 41.62 122 SER A N 1
ATOM 1014 C CA . SER A 1 122 ? -36.618 1.960 -9.055 1.00 41.62 122 SER A CA 1
ATOM 1015 C C . SER A 1 122 ? -36.105 2.390 -10.438 1.00 41.62 122 SER A C 1
ATOM 1017 O O . SER A 1 122 ? -35.071 3.040 -10.524 1.00 41.62 122 SER A O 1
ATOM 1019 N N . ASP A 1 123 ? -36.595 1.946 -11.596 1.00 51.50 123 ASP A N 1
ATOM 1020 C CA . ASP A 1 123 ? -37.974 1.777 -12.074 1.00 51.50 123 ASP A CA 1
ATOM 1021 C C . ASP A 1 123 ? -38.908 2.928 -11.712 1.00 51.50 123 ASP A C 1
ATOM 1023 O O . ASP A 1 123 ? -39.963 2.702 -11.148 1.00 51.50 123 ASP A O 1
ATOM 1027 N N . GLU A 1 124 ? -38.514 4.165 -12.039 1.00 49.69 124 GLU A N 1
ATOM 1028 C CA . GLU A 1 124 ? -39.447 5.288 -12.208 1.00 49.69 124 GLU A CA 1
ATOM 1029 C C . GLU A 1 124 ? -38.925 6.272 -13.274 1.00 49.69 124 GLU A C 1
ATOM 1031 O O . GLU A 1 124 ? -38.399 7.338 -12.969 1.00 49.69 124 GLU A O 1
ATOM 1036 N N . ASN A 1 125 ? -39.060 5.912 -14.556 1.00 48.50 125 ASN A N 1
ATOM 1037 C CA . ASN A 1 125 ? -39.213 6.892 -15.643 1.00 48.50 125 ASN A CA 1
ATOM 1038 C C . ASN A 1 125 ? -39.956 6.272 -16.847 1.00 48.50 125 ASN A C 1
ATOM 1040 O O . ASN A 1 125 ? -39.353 5.972 -17.881 1.00 48.50 125 ASN A O 1
ATOM 1044 N N . PRO A 1 126 ? -41.284 6.076 -16.761 1.00 51.59 126 PRO A N 1
ATOM 1045 C CA . PRO A 1 126 ? -42.090 5.752 -17.925 1.00 51.59 126 PRO A CA 1
ATOM 1046 C C . PRO A 1 126 ? -42.394 7.056 -18.668 1.00 51.59 126 PRO A C 1
ATOM 1048 O O . PRO A 1 126 ? -43.288 7.780 -18.246 1.00 51.59 126 PRO A O 1
ATOM 1051 N N . MET A 1 127 ? -41.630 7.381 -19.719 1.00 52.38 127 MET A N 1
ATOM 1052 C CA . MET A 1 127 ? -42.028 8.194 -20.895 1.00 52.38 127 MET A CA 1
ATOM 1053 C C . MET A 1 127 ? -40.794 8.813 -21.577 1.00 52.38 127 MET A C 1
ATOM 1055 O O . MET A 1 127 ? -40.558 10.014 -21.481 1.00 52.38 127 MET A O 1
ATOM 1059 N N . ASN A 1 128 ? -40.031 8.004 -22.315 1.00 48.16 128 ASN A N 1
ATOM 1060 C CA . ASN A 1 128 ? -39.447 8.454 -23.584 1.00 48.16 128 ASN A CA 1
ATOM 1061 C C . ASN A 1 128 ? -39.117 7.241 -24.469 1.00 48.16 128 ASN A C 1
ATOM 1063 O O . ASN A 1 128 ? -37.959 6.880 -24.660 1.00 48.16 128 ASN A O 1
ATOM 1067 N N . LEU A 1 129 ? -40.165 6.562 -24.943 1.00 45.22 129 LEU A N 1
ATOM 1068 C CA . LEU A 1 129 ? -40.048 5.479 -25.916 1.00 45.22 129 LEU A CA 1
ATOM 1069 C C . LEU A 1 129 ? -39.935 6.111 -27.313 1.00 45.22 129 LEU A C 1
ATOM 1071 O O . LEU A 1 129 ? -40.947 6.356 -27.971 1.00 45.22 129 LEU A O 1
ATOM 1075 N N . ASP A 1 130 ? -38.712 6.444 -27.729 1.00 45.03 130 ASP A N 1
ATOM 1076 C CA . ASP A 1 130 ? -38.438 6.827 -29.115 1.00 45.03 130 ASP A CA 1
ATOM 1077 C C . ASP A 1 130 ? -38.459 5.557 -29.982 1.00 45.03 130 ASP A C 1
ATOM 1079 O O . ASP A 1 130 ? -37.760 4.576 -29.728 1.00 45.03 130 ASP A O 1
ATOM 1083 N N . LEU A 1 131 ? -39.353 5.560 -30.966 1.00 49.78 131 LEU A N 1
ATOM 1084 C CA . LEU A 1 131 ? -39.826 4.429 -31.764 1.00 49.78 131 LEU A CA 1
ATOM 1085 C C . LEU A 1 131 ? -38.826 4.034 -32.870 1.00 49.78 131 LEU A C 1
ATOM 1087 O O . LEU A 1 131 ? -39.232 3.725 -33.988 1.00 49.78 131 LEU A O 1
ATOM 1091 N N . ASN A 1 132 ? -37.523 4.080 -32.578 1.00 54.09 132 ASN A N 1
ATOM 1092 C CA . ASN A 1 132 ? -36.451 3.862 -33.555 1.00 54.09 132 ASN A CA 1
ATOM 1093 C C . ASN A 1 132 ? -35.496 2.704 -33.202 1.00 54.09 132 ASN A C 1
ATOM 1095 O O . ASN A 1 132 ? -34.526 2.490 -33.919 1.00 54.09 132 ASN A O 1
ATOM 1099 N N . ASP A 1 133 ? -35.764 1.946 -32.131 1.00 45.47 133 ASP A N 1
ATOM 1100 C CA . ASP A 1 133 ? -34.896 0.842 -31.669 1.00 45.47 133 ASP A CA 1
ATOM 1101 C C . ASP A 1 133 ? -35.511 -0.560 -31.875 1.00 45.47 133 ASP A C 1
ATOM 1103 O O . ASP A 1 133 ? -35.015 -1.566 -31.379 1.00 45.47 133 ASP A O 1
ATOM 1107 N N . TYR A 1 134 ? -36.608 -0.651 -32.637 1.00 46.81 134 TYR A N 1
ATOM 1108 C CA . TYR A 1 134 ? -37.299 -1.919 -32.922 1.00 46.81 134 TYR A CA 1
ATOM 1109 C C . TYR A 1 134 ? -36.648 -2.744 -34.054 1.00 46.81 134 TYR A C 1
ATOM 1111 O O . TYR A 1 134 ? -37.057 -3.873 -34.298 1.00 46.81 134 TYR A O 1
ATOM 1119 N N . GLU A 1 135 ? -35.615 -2.229 -34.731 1.00 47.94 135 GLU A N 1
ATOM 1120 C CA . GLU A 1 135 ? -34.921 -2.947 -35.820 1.00 47.94 135 GLU A CA 1
ATOM 1121 C C . GLU A 1 135 ? -33.535 -3.497 -35.437 1.00 47.94 135 GLU A C 1
ATOM 1123 O O . GLU A 1 135 ? -32.894 -4.146 -36.259 1.00 47.94 135 GLU A O 1
ATOM 1128 N N . ASN A 1 136 ? -33.067 -3.308 -34.196 1.00 47.81 136 ASN A N 1
ATOM 1129 C CA . ASN A 1 136 ? -31.777 -3.858 -33.746 1.00 47.81 136 ASN A CA 1
ATOM 1130 C C . ASN A 1 136 ? -31.909 -5.137 -32.887 1.00 47.81 136 ASN A C 1
ATOM 1132 O O . ASN A 1 136 ? -30.923 -5.637 -32.351 1.00 47.81 136 ASN A O 1
ATOM 1136 N N . PHE A 1 137 ? -33.122 -5.688 -32.765 1.00 39.09 137 PHE A N 1
ATOM 1137 C CA . PHE A 1 137 ? -33.426 -6.843 -31.908 1.00 39.09 137 PHE A CA 1
ATOM 1138 C C . PHE A 1 137 ? -33.054 -8.212 -32.518 1.00 39.09 137 PHE A C 1
ATOM 1140 O O . PHE A 1 137 ? -33.053 -9.208 -31.807 1.00 39.09 137 PHE A O 1
ATOM 1147 N N . GLU A 1 138 ? -32.678 -8.299 -33.798 1.00 38.91 138 GLU A N 1
ATOM 1148 C CA . GLU A 1 138 ? -32.327 -9.591 -34.427 1.00 38.91 138 GLU A CA 1
ATOM 1149 C C . GLU A 1 138 ? -30.825 -9.933 -34.407 1.00 38.91 138 GLU A C 1
ATOM 1151 O O . GLU A 1 138 ? -30.421 -10.931 -34.996 1.00 38.91 138 GLU A O 1
ATOM 1156 N N . ASN A 1 139 ? -29.976 -9.150 -33.730 1.00 44.47 139 ASN A N 1
ATOM 1157 C CA . ASN A 1 139 ? -28.522 -9.386 -33.737 1.00 44.47 139 ASN A CA 1
ATOM 1158 C C . ASN A 1 139 ? -27.913 -9.682 -32.354 1.00 44.47 139 ASN A C 1
ATOM 1160 O O . ASN A 1 139 ? -26.698 -9.593 -32.189 1.00 44.47 139 ASN A O 1
ATOM 1164 N N . VAL A 1 140 ? -28.743 -10.028 -31.362 1.00 46.94 140 VAL A N 1
ATOM 1165 C CA . VAL A 1 140 ? -28.321 -10.269 -29.968 1.00 46.94 140 VAL A CA 1
ATOM 1166 C C . VAL A 1 140 ? -28.407 -11.741 -29.537 1.00 46.94 140 VAL A C 1
ATOM 1168 O O . VAL A 1 140 ? -28.392 -12.037 -28.355 1.00 46.94 140 VAL A O 1
ATOM 1171 N N . GLU A 1 141 ? -28.446 -12.694 -30.470 1.00 40.94 141 GLU A N 1
ATOM 1172 C CA . GLU A 1 141 ? -28.452 -14.135 -30.137 1.00 40.94 141 GLU A CA 1
ATOM 1173 C C . GLU A 1 141 ? -27.085 -14.829 -30.309 1.00 40.94 141 GLU A C 1
ATOM 1175 O O . GLU A 1 141 ? -27.019 -16.045 -30.447 1.00 40.94 141 GLU A O 1
ATOM 1180 N N . ASN A 1 142 ? -25.959 -14.101 -30.292 1.00 41.97 142 ASN A N 1
ATOM 1181 C CA . ASN A 1 142 ? -24.634 -14.734 -30.438 1.00 41.97 142 ASN A CA 1
ATOM 1182 C C . ASN A 1 142 ? -23.555 -14.204 -29.474 1.00 41.97 142 ASN A C 1
ATOM 1184 O O . ASN A 1 142 ? -22.394 -14.084 -29.862 1.00 41.97 142 ASN A O 1
ATOM 1188 N N . SER A 1 143 ? -23.909 -13.870 -28.228 1.00 49.53 143 SER A N 1
ATOM 1189 C CA . SER A 1 143 ? -22.915 -13.435 -27.224 1.00 49.53 143 SER A CA 1
ATOM 1190 C C . SER A 1 143 ? -23.019 -14.113 -25.854 1.00 49.53 143 SER A C 1
ATOM 1192 O O . SER A 1 143 ? -22.135 -13.900 -25.030 1.00 49.53 143 SER A O 1
ATOM 1194 N N . GLU A 1 144 ? -24.039 -14.935 -25.595 1.00 45.25 144 GLU A N 1
ATOM 1195 C CA . GLU A 1 144 ? -24.257 -15.516 -24.258 1.00 45.25 144 GLU A CA 1
ATOM 1196 C C . GLU A 1 144 ? -23.476 -16.819 -24.000 1.00 45.25 144 GLU A C 1
ATOM 1198 O O . GLU A 1 144 ? -23.268 -17.184 -22.848 1.00 45.25 144 GLU A O 1
ATOM 1203 N N . GLU A 1 145 ? -22.955 -17.500 -25.028 1.00 41.94 145 GLU A N 1
ATOM 1204 C CA . GLU A 1 145 ? -22.160 -18.729 -24.828 1.00 41.94 145 GLU A CA 1
ATOM 1205 C C . GLU A 1 145 ? -20.670 -18.466 -24.513 1.00 41.94 145 GLU A C 1
ATOM 1207 O O . GLU A 1 145 ? -19.978 -19.353 -24.019 1.00 41.94 145 GLU A O 1
ATOM 1212 N N . GLU A 1 146 ? -20.154 -17.250 -24.742 1.00 45.03 146 GLU A N 1
ATOM 1213 C CA . GLU A 1 146 ? -18.728 -16.927 -24.539 1.00 45.03 146 GLU A CA 1
ATOM 1214 C C . GLU A 1 146 ? -18.372 -16.402 -23.135 1.00 45.03 146 GLU A C 1
ATOM 1216 O O . GLU A 1 146 ? -17.183 -16.288 -22.805 1.00 45.03 146 GLU A O 1
ATOM 1221 N N . GLU A 1 147 ? -19.366 -16.055 -22.313 1.00 47.66 147 GLU A N 1
ATOM 1222 C CA . GLU A 1 147 ? -19.138 -15.522 -20.962 1.00 47.66 147 GLU A CA 1
ATOM 1223 C C . GLU A 1 147 ? -19.117 -16.625 -19.891 1.00 47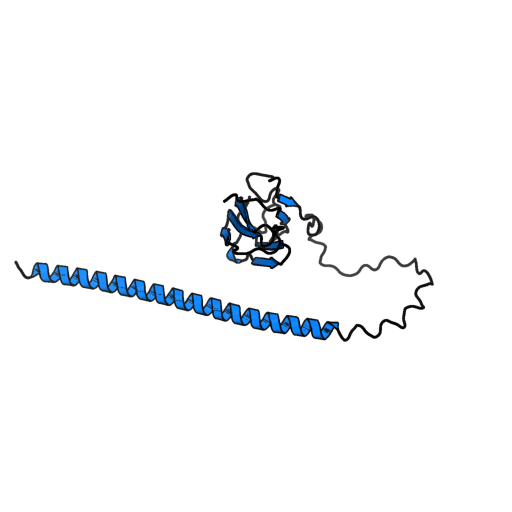.66 147 GLU A C 1
ATOM 1225 O O . GLU A 1 147 ? -18.252 -16.594 -19.012 1.00 47.66 147 GLU A O 1
ATOM 1230 N N . GLU A 1 148 ? -19.935 -17.679 -20.017 1.00 44.47 148 GLU A N 1
ATOM 1231 C CA . GLU A 1 148 ? -19.941 -18.786 -19.045 1.00 44.47 148 GLU A CA 1
ATOM 1232 C C . GLU A 1 148 ? -18.641 -19.614 -19.035 1.00 44.47 148 GLU A C 1
ATOM 1234 O O . GLU A 1 148 ? -18.227 -20.113 -17.983 1.00 44.47 148 GLU A O 1
ATOM 1239 N N . GLU A 1 149 ? -17.967 -19.780 -20.180 1.00 47.41 149 GLU A N 1
ATOM 1240 C CA . GLU A 1 149 ? -16.687 -20.507 -20.226 1.00 47.41 149 GLU A CA 1
ATOM 1241 C C . GLU A 1 149 ? -15.538 -19.711 -19.592 1.00 47.41 149 GLU A C 1
ATOM 1243 O O . GLU A 1 149 ? -14.614 -20.299 -19.022 1.00 47.41 149 GLU A O 1
ATOM 1248 N N . LYS A 1 150 ? -15.592 -18.373 -19.639 1.00 49.06 150 LYS A N 1
ATOM 1249 C CA . LYS A 1 150 ? -14.571 -17.510 -19.024 1.00 49.06 150 LYS A CA 1
ATOM 1250 C C . LYS A 1 150 ? -14.716 -17.478 -17.505 1.00 49.06 150 LYS A C 1
ATOM 1252 O O . LYS A 1 150 ? -13.703 -17.523 -16.810 1.00 49.06 150 LYS A O 1
ATOM 1257 N N . GLU A 1 151 ? -15.941 -17.475 -16.983 1.00 50.12 151 GLU A N 1
ATOM 1258 C CA . GLU A 1 151 ? -16.173 -17.503 -15.535 1.00 50.12 151 GLU A CA 1
ATOM 1259 C C . GLU A 1 151 ? -15.744 -18.829 -14.894 1.00 50.12 151 GLU A C 1
ATOM 1261 O O . GLU A 1 151 ? -15.060 -18.816 -13.868 1.00 50.12 151 GLU A O 1
ATOM 1266 N N . LYS A 1 152 ? -16.029 -19.971 -15.539 1.00 44.81 152 LYS A N 1
ATOM 1267 C CA . LYS A 1 152 ? -15.608 -21.296 -15.038 1.00 44.81 152 LYS A CA 1
ATOM 1268 C C . LYS A 1 152 ? -14.085 -21.449 -14.990 1.00 44.81 152 LYS A C 1
ATOM 1270 O O . LYS A 1 152 ? -13.558 -22.041 -14.051 1.00 44.81 152 LYS A O 1
ATOM 1275 N N . LYS A 1 153 ? -13.366 -20.855 -15.948 1.00 46.19 153 LYS A N 1
ATOM 1276 C CA . LYS A 1 153 ? -11.897 -20.905 -16.005 1.00 46.19 153 LYS A CA 1
ATOM 1277 C C . LYS A 1 153 ? -11.227 -20.053 -14.918 1.00 46.19 153 LYS A C 1
ATOM 1279 O O . LYS A 1 153 ? -10.215 -20.456 -14.357 1.00 46.19 153 LYS A O 1
ATOM 1284 N N . ILE A 1 154 ? -11.830 -18.914 -14.569 1.00 51.00 154 ILE A N 1
ATOM 1285 C CA . ILE A 1 154 ? -11.362 -18.038 -13.480 1.00 51.00 154 ILE A CA 1
ATOM 1286 C C . ILE A 1 154 ? -11.609 -18.678 -12.103 1.00 51.00 154 ILE A C 1
ATOM 1288 O O . ILE A 1 154 ? -10.854 -18.436 -11.157 1.00 51.00 154 ILE A O 1
ATOM 1292 N N . GLU A 1 155 ? -12.662 -19.487 -11.964 1.00 47.44 155 GLU A N 1
ATOM 1293 C CA . GLU A 1 155 ? -12.971 -20.189 -10.714 1.00 47.44 155 GLU A CA 1
ATOM 1294 C C . GLU A 1 155 ? -12.048 -21.392 -10.452 1.00 47.44 155 GLU A C 1
ATOM 1296 O O . GLU A 1 155 ? -11.693 -21.639 -9.296 1.00 47.44 155 GLU A O 1
ATOM 1301 N N . GLU A 1 156 ? -11.615 -22.104 -11.501 1.00 46.06 156 GLU A N 1
ATOM 1302 C CA . GLU A 1 156 ? -10.610 -23.175 -11.397 1.00 46.06 156 GLU A CA 1
ATOM 1303 C C . GLU A 1 156 ? -9.220 -22.627 -11.039 1.00 46.06 156 GLU A C 1
ATOM 1305 O O . GLU A 1 156 ? -8.618 -23.104 -10.076 1.00 46.06 156 GLU A O 1
ATOM 1310 N N . GLU A 1 157 ? -8.755 -21.558 -11.700 1.00 48.62 157 GLU A N 1
ATOM 1311 C CA . GLU A 1 157 ? -7.449 -20.943 -11.396 1.00 48.62 157 GLU A CA 1
ATOM 1312 C C . GLU A 1 157 ? -7.397 -20.369 -9.967 1.00 48.62 157 GLU A C 1
ATOM 1314 O O . GLU A 1 157 ? -6.393 -20.503 -9.266 1.00 48.62 157 GLU A O 1
ATOM 1319 N N . LYS A 1 158 ? -8.505 -19.803 -9.465 1.00 53.03 158 LYS A N 1
ATOM 1320 C CA . LYS A 1 158 ? -8.592 -19.329 -8.070 1.00 53.03 158 LYS A CA 1
ATOM 1321 C C . LYS A 1 158 ? -8.577 -20.451 -7.036 1.00 53.03 158 LYS A C 1
ATOM 1323 O O . LYS A 1 158 ? -8.210 -20.195 -5.887 1.00 53.03 158 LYS A O 1
ATOM 1328 N N . LYS A 1 159 ? -9.021 -21.660 -7.392 1.00 48.03 159 LYS A N 1
ATOM 1329 C CA . LYS A 1 159 ? -8.971 -22.818 -6.491 1.00 48.03 159 LYS A CA 1
ATOM 1330 C C . LYS A 1 159 ? -7.565 -23.393 -6.400 1.00 48.03 159 LYS A C 1
ATOM 1332 O O . LYS A 1 159 ? -7.138 -23.675 -5.283 1.00 48.03 159 LYS A O 1
ATOM 1337 N N . GLU A 1 160 ? -6.846 -23.488 -7.517 1.00 48.62 160 GLU A N 1
ATOM 1338 C CA . GLU A 1 160 ? -5.445 -23.932 -7.516 1.00 48.62 160 GLU A CA 1
ATOM 1339 C C . GLU A 1 160 ? -4.547 -22.951 -6.746 1.00 48.62 160 GLU A C 1
ATOM 1341 O O . GLU A 1 160 ? -3.806 -23.369 -5.858 1.00 48.62 160 GLU A O 1
ATOM 1346 N N . GLU A 1 161 ? -4.703 -21.637 -6.953 1.00 49.66 161 GLU A N 1
ATOM 1347 C CA . GLU A 1 161 ? -3.898 -20.625 -6.245 1.00 49.66 161 GLU A CA 1
ATOM 1348 C C . GLU A 1 161 ? -4.199 -20.574 -4.728 1.00 49.66 161 GLU A C 1
ATOM 1350 O O . GLU A 1 161 ? -3.364 -20.168 -3.915 1.00 49.66 161 GLU A O 1
ATOM 1355 N N . ALA A 1 162 ? -5.407 -20.985 -4.319 1.00 51.25 162 ALA A N 1
ATOM 1356 C CA . ALA A 1 162 ? -5.800 -21.073 -2.913 1.00 51.25 162 ALA A CA 1
ATOM 1357 C C . ALA A 1 162 ? -5.336 -22.373 -2.234 1.00 51.25 162 ALA A C 1
ATOM 1359 O O . ALA A 1 162 ? -5.136 -22.374 -1.015 1.00 51.25 162 ALA A O 1
ATOM 1360 N N . GLU A 1 163 ? -5.179 -23.470 -2.981 1.00 50.50 163 GLU A N 1
ATOM 1361 C CA . GLU A 1 163 ? -4.549 -24.693 -2.473 1.00 50.50 163 GLU A CA 1
ATOM 1362 C C . GLU A 1 163 ? -3.033 -24.533 -2.349 1.00 50.50 163 GLU A C 1
ATOM 1364 O O . GLU A 1 163 ? -2.483 -24.914 -1.316 1.00 50.50 163 GLU A O 1
ATOM 1369 N N . GLU A 1 164 ? -2.377 -23.876 -3.309 1.00 52.03 164 GLU A N 1
ATOM 1370 C CA . GLU A 1 164 ? -0.927 -23.652 -3.276 1.00 52.03 164 GLU A CA 1
ATOM 1371 C C . GLU A 1 164 ? -0.520 -22.754 -2.094 1.00 52.03 164 GLU A C 1
ATOM 1373 O O . GLU A 1 164 ? 0.368 -23.112 -1.320 1.00 52.03 164 GLU A O 1
ATOM 1378 N N . LYS A 1 165 ? -1.268 -21.667 -1.838 1.00 53.53 165 LYS A N 1
ATOM 1379 C CA . LYS A 1 165 ? -1.037 -20.790 -0.670 1.00 53.53 165 LYS A CA 1
ATOM 1380 C C . LYS A 1 165 ? -1.271 -21.488 0.668 1.00 53.53 165 LYS A C 1
ATOM 1382 O O . LYS A 1 165 ? -0.575 -21.205 1.637 1.00 53.53 165 LYS A O 1
ATOM 1387 N N . LYS A 1 166 ? -2.222 -22.427 0.733 1.00 51.19 166 LYS A N 1
ATOM 1388 C CA . LYS A 1 166 ? -2.442 -23.235 1.943 1.00 51.19 166 LYS A CA 1
ATOM 1389 C C . LYS A 1 166 ? -1.344 -24.266 2.160 1.00 51.19 166 LYS A C 1
ATOM 1391 O O . LYS A 1 166 ? -1.082 -24.621 3.306 1.00 51.19 166 LYS A O 1
ATOM 1396 N N . GLU A 1 167 ? -0.746 -24.792 1.096 1.00 48.94 167 GLU A N 1
ATOM 1397 C CA . GLU A 1 167 ? 0.360 -25.739 1.213 1.00 48.94 167 GLU A CA 1
ATOM 1398 C C . GLU A 1 167 ? 1.670 -25.034 1.591 1.00 48.94 167 GLU A C 1
ATOM 1400 O O . GLU A 1 167 ? 2.472 -25.608 2.327 1.00 48.94 167 GLU A O 1
ATOM 1405 N N . GLU A 1 168 ? 1.857 -23.788 1.149 1.00 52.06 168 GLU A N 1
ATOM 1406 C CA . GLU A 1 168 ? 3.011 -22.949 1.485 1.00 52.06 168 GLU A CA 1
ATOM 1407 C C . GLU A 1 168 ? 2.947 -22.443 2.937 1.00 52.06 168 GLU A C 1
ATOM 1409 O O . GLU A 1 168 ? 3.888 -22.687 3.693 1.00 52.06 168 GLU A O 1
ATOM 1414 N N . GLU A 1 169 ? 1.800 -21.912 3.395 1.00 52.09 169 GLU A N 1
ATOM 1415 C CA . GLU A 1 169 ? 1.602 -21.527 4.811 1.00 52.09 169 GLU A CA 1
ATOM 1416 C C . GLU A 1 169 ? 1.811 -22.718 5.760 1.00 52.09 169 GLU A C 1
ATOM 1418 O O . GLU A 1 169 ? 2.378 -22.589 6.843 1.00 52.09 169 GLU A O 1
ATOM 1423 N N . LYS A 1 170 ? 1.389 -23.918 5.347 1.00 51.25 170 LYS A N 1
ATOM 1424 C CA . LYS A 1 170 ? 1.532 -25.126 6.167 1.00 51.25 170 LYS A CA 1
ATOM 1425 C C . LYS A 1 170 ? 2.960 -25.678 6.172 1.00 51.25 170 LYS A C 1
ATOM 1427 O O . LYS A 1 170 ? 3.296 -26.434 7.081 1.00 51.25 170 LYS A O 1
ATOM 1432 N N . LYS A 1 171 ? 3.788 -25.344 5.176 1.00 53.44 171 LYS A N 1
ATOM 1433 C CA . LYS A 1 171 ? 5.221 -25.678 5.158 1.00 53.44 171 LYS A CA 1
ATOM 1434 C C . LYS A 1 171 ? 6.004 -24.713 6.042 1.00 53.44 171 LYS A C 1
ATOM 1436 O O . LYS A 1 171 ? 6.811 -25.183 6.838 1.00 53.44 171 LYS A O 1
ATOM 1441 N N . GLU A 1 172 ? 5.681 -23.425 5.983 1.00 52.66 172 GLU A N 1
ATOM 1442 C CA . GLU A 1 172 ? 6.312 -22.387 6.806 1.00 52.66 172 GLU A CA 1
ATOM 1443 C C . GLU A 1 172 ? 6.028 -22.617 8.305 1.00 52.66 172 GLU A C 1
ATOM 1445 O O . GLU A 1 172 ? 6.950 -22.647 9.115 1.00 52.66 172 GLU A O 1
ATOM 1450 N N . GLU A 1 173 ? 4.785 -22.962 8.673 1.00 51.94 173 GLU A N 1
ATOM 1451 C CA . GLU A 1 173 ? 4.415 -23.248 10.073 1.00 51.94 173 GLU A CA 1
ATOM 1452 C C . GLU A 1 173 ? 5.029 -24.560 10.623 1.00 51.94 173 GLU A C 1
ATOM 1454 O O . GLU A 1 173 ? 5.113 -24.766 11.837 1.00 51.94 173 GLU A O 1
ATOM 1459 N N . VAL A 1 174 ? 5.431 -25.489 9.746 1.00 56.72 174 VAL A N 1
ATOM 1460 C CA . VAL A 1 174 ? 6.114 -26.741 10.132 1.00 56.72 174 VAL A CA 1
ATOM 1461 C C . VAL A 1 174 ? 7.623 -26.533 10.253 1.00 56.72 174 VAL A C 1
ATOM 1463 O O . VAL A 1 174 ? 8.250 -27.189 11.082 1.00 56.72 174 VAL A O 1
ATOM 1466 N N . GLU A 1 175 ? 8.201 -25.635 9.457 1.00 56.56 175 GLU A N 1
ATOM 1467 C CA . GLU A 1 175 ? 9.619 -25.282 9.523 1.00 56.56 175 GLU A CA 1
ATOM 1468 C C . GLU A 1 175 ? 9.914 -24.439 10.772 1.00 56.56 175 GLU A C 1
ATOM 1470 O O . GLU A 1 175 ? 10.812 -24.789 11.536 1.00 56.56 175 GLU A O 1
ATOM 1475 N N . GLU A 1 176 ? 9.056 -23.461 11.084 1.00 54.84 176 GLU A N 1
ATOM 1476 C CA . GLU A 1 176 ? 9.184 -22.607 12.274 1.00 54.84 176 GLU A CA 1
ATOM 1477 C C . GLU A 1 176 ? 9.075 -23.418 13.582 1.00 54.84 176 GLU A C 1
ATOM 1479 O O . GLU A 1 176 ? 9.887 -23.270 14.494 1.00 54.84 176 GLU A O 1
ATOM 1484 N N . LYS A 1 177 ? 8.152 -24.393 13.645 1.00 56.81 177 LYS A N 1
ATOM 1485 C CA . LYS A 1 177 ? 8.042 -25.308 14.801 1.00 56.81 177 LYS A CA 1
ATOM 1486 C C . LYS A 1 177 ? 9.237 -26.245 14.948 1.00 56.81 177 LYS A C 1
ATOM 1488 O O . LYS A 1 177 ? 9.502 -26.725 16.047 1.00 56.81 177 LYS A O 1
ATOM 1493 N N . LYS A 1 178 ? 9.929 -26.556 13.851 1.00 55.75 178 LYS A N 1
ATOM 1494 C CA . LYS A 1 178 ? 11.083 -27.457 13.866 1.00 55.75 178 LYS A CA 1
ATOM 1495 C C . LYS A 1 178 ? 12.349 -26.730 14.313 1.00 55.75 178 LYS A C 1
ATOM 1497 O O . LYS A 1 178 ? 13.149 -27.340 15.017 1.00 55.75 178 LYS A O 1
ATOM 1502 N N . GLU A 1 179 ? 12.491 -25.455 13.957 1.00 55.56 179 GLU A N 1
ATOM 1503 C CA . GLU A 1 179 ? 13.559 -24.588 14.466 1.00 55.56 179 GLU A CA 1
ATOM 1504 C C . GLU A 1 179 ? 13.380 -24.303 15.966 1.00 55.56 179 GLU A C 1
ATOM 1506 O O . GLU A 1 179 ? 14.332 -24.479 16.726 1.00 55.56 179 GLU A O 1
ATOM 1511 N N . GLU A 1 180 ? 12.155 -24.013 16.429 1.00 56.25 180 GLU A N 1
ATOM 1512 C CA . GLU A 1 180 ? 11.872 -23.840 17.867 1.00 56.25 180 GLU A CA 1
ATOM 1513 C C . GLU A 1 180 ? 12.194 -25.111 18.679 1.00 56.25 180 GLU A C 1
ATOM 1515 O O . GLU A 1 180 ? 12.778 -25.042 19.761 1.00 56.25 180 GLU A O 1
ATOM 1520 N N . GLU A 1 181 ? 11.860 -26.302 18.165 1.00 56.94 181 GLU A N 1
ATOM 1521 C CA . GLU A 1 181 ? 12.140 -27.562 18.868 1.00 56.94 181 GLU A CA 1
ATOM 1522 C C . GLU A 1 181 ? 13.640 -27.929 18.869 1.00 56.94 181 GLU A C 1
ATOM 1524 O O . GLU A 1 181 ? 14.094 -28.684 19.737 1.00 56.94 181 GLU A O 1
ATOM 1529 N N . GLU A 1 182 ? 14.421 -27.426 17.907 1.00 58.78 182 GLU A N 1
ATOM 1530 C CA . GLU A 1 182 ? 15.870 -27.640 17.833 1.00 58.78 182 GLU A CA 1
ATOM 1531 C C . GLU A 1 182 ? 16.634 -26.678 18.757 1.00 58.78 182 GLU A C 1
ATOM 1533 O O . GLU A 1 182 ? 17.539 -27.130 19.465 1.00 58.78 182 GLU A O 1
ATOM 1538 N N . GLU A 1 183 ? 16.208 -25.412 18.860 1.00 59.03 183 GLU A N 1
ATOM 1539 C CA . GLU A 1 183 ? 16.775 -24.448 19.817 1.00 59.03 183 GLU A CA 1
ATOM 1540 C C . GLU A 1 183 ? 16.546 -24.885 21.272 1.00 59.03 183 GLU A C 1
ATOM 1542 O O . GLU A 1 183 ? 17.494 -24.918 22.062 1.00 59.03 183 GLU A O 1
ATOM 1547 N N . VAL A 1 184 ? 15.337 -25.346 21.61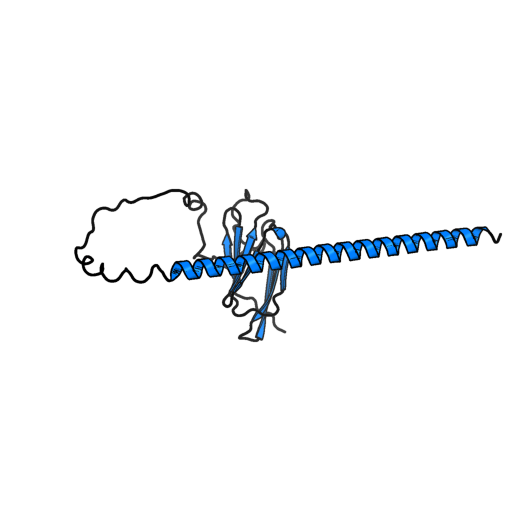6 1.00 63.56 184 VAL A N 1
ATOM 1548 C CA . VAL A 1 184 ? 15.025 -25.819 22.981 1.00 63.56 184 VAL A CA 1
ATOM 1549 C C . VAL A 1 184 ? 15.873 -27.042 23.367 1.00 63.56 184 VAL A C 1
ATOM 1551 O O . VAL A 1 184 ? 16.361 -27.145 24.494 1.00 63.56 184 VAL A O 1
ATOM 1554 N N . LYS A 1 185 ? 16.137 -27.956 22.422 1.00 63.62 185 LYS A N 1
ATOM 1555 C CA . LYS A 1 185 ? 17.003 -29.130 22.656 1.00 63.62 185 LYS A CA 1
ATOM 1556 C C . LYS A 1 185 ? 18.483 -28.770 22.763 1.00 63.62 185 LYS A C 1
ATOM 1558 O O . LYS A 1 185 ? 19.252 -29.528 23.368 1.00 63.62 185 LYS A O 1
ATOM 1563 N N . GLU A 1 186 ? 18.916 -27.673 22.148 1.00 58.56 186 GLU A N 1
ATOM 1564 C CA . GLU A 1 186 ? 20.291 -27.194 22.264 1.00 58.56 186 GLU A CA 1
ATOM 1565 C C . GLU A 1 186 ? 20.531 -26.473 23.598 1.00 58.56 186 GLU A C 1
ATOM 1567 O O . GLU A 1 186 ? 21.611 -26.616 24.180 1.00 58.56 186 GLU A O 1
ATOM 1572 N N . GLU A 1 187 ? 19.523 -25.766 24.114 1.00 58.41 187 GLU A N 1
ATOM 1573 C CA . GLU A 1 187 ? 19.560 -25.137 25.438 1.00 58.41 187 GLU A CA 1
ATOM 1574 C C . GLU A 1 187 ? 19.544 -26.170 26.576 1.00 58.41 187 GLU A C 1
ATOM 1576 O O . GLU A 1 187 ? 20.436 -26.127 27.428 1.00 58.41 187 GLU A O 1
ATOM 1581 N N . GLU A 1 188 ? 18.673 -27.188 26.533 1.00 58.06 188 GLU A N 1
ATOM 1582 C CA . GLU A 1 188 ? 18.671 -28.259 27.551 1.00 58.06 188 GLU A CA 1
ATOM 1583 C C . GLU A 1 188 ? 20.009 -29.023 27.592 1.00 58.06 188 GLU A C 1
ATOM 1585 O O . GLU A 1 188 ? 20.524 -29.364 28.659 1.00 58.06 188 GLU A O 1
ATOM 1590 N N . LYS A 1 189 ? 20.652 -29.254 26.438 1.00 58.97 189 LYS A N 1
ATOM 1591 C CA . LYS A 1 189 ? 21.979 -29.901 26.392 1.00 58.97 189 LYS A CA 1
ATOM 1592 C C . LYS A 1 189 ? 23.104 -29.024 26.941 1.00 58.97 189 LYS A C 1
ATOM 1594 O O . LYS A 1 189 ? 24.137 -29.567 27.346 1.00 58.97 189 LYS A O 1
ATOM 1599 N N . LYS A 1 190 ? 22.952 -27.697 26.921 1.00 59.28 190 LYS A N 1
ATOM 1600 C CA . LYS A 1 190 ? 23.921 -26.761 27.511 1.00 59.28 190 LYS A CA 1
ATOM 1601 C C . LYS A 1 190 ? 23.766 -26.703 29.028 1.00 59.28 190 LYS A C 1
ATOM 1603 O O . LYS A 1 190 ? 24.791 -26.735 29.706 1.00 59.28 190 LYS A O 1
ATOM 1608 N N . GLU A 1 191 ? 22.539 -26.727 29.548 1.00 58.94 191 GLU A N 1
ATOM 1609 C CA . GLU A 1 191 ? 22.293 -26.778 30.996 1.00 58.94 191 GLU A CA 1
ATOM 1610 C C . GLU A 1 191 ? 22.777 -28.094 31.623 1.00 58.94 191 GLU A C 1
ATOM 1612 O O . GLU A 1 191 ? 23.523 -28.060 32.602 1.00 58.94 191 GLU A O 1
ATOM 1617 N N . VAL A 1 192 ? 22.498 -29.249 31.004 1.00 59.72 192 VAL A N 1
ATOM 1618 C CA . VAL A 1 192 ? 22.953 -30.557 31.528 1.00 59.72 192 VAL A CA 1
ATOM 1619 C C . VAL A 1 192 ? 24.488 -30.668 31.551 1.00 59.72 192 VAL A C 1
ATOM 1621 O O . VAL A 1 192 ? 25.067 -31.201 32.497 1.00 59.72 192 VAL A O 1
ATOM 1624 N N . LYS A 1 193 ? 25.185 -30.094 30.558 1.00 58.31 193 LYS A N 1
ATOM 1625 C CA . LYS A 1 193 ? 26.661 -30.039 30.543 1.00 58.31 193 LYS A CA 1
ATOM 1626 C C . LYS A 1 193 ? 27.251 -29.086 31.581 1.00 58.31 193 LYS A C 1
ATOM 1628 O O . LYS A 1 193 ? 28.417 -29.242 31.951 1.00 58.31 193 LYS A O 1
ATOM 1633 N N . GLU A 1 194 ? 26.506 -28.067 32.002 1.00 56.75 194 GLU A N 1
ATOM 1634 C CA . GLU A 1 194 ? 26.961 -27.141 33.036 1.00 56.75 194 GLU A CA 1
ATOM 1635 C C . GLU A 1 194 ? 26.787 -27.733 34.443 1.00 56.75 194 GLU A C 1
ATOM 1637 O O . GLU A 1 194 ? 27.611 -27.459 35.322 1.00 56.75 194 GLU A O 1
ATOM 1642 N N . GLU A 1 195 ? 25.779 -28.587 34.646 1.00 55.66 195 GLU A N 1
ATOM 1643 C CA . GLU A 1 195 ? 25.569 -29.315 35.902 1.00 55.66 195 GLU A CA 1
ATOM 1644 C C . GLU A 1 195 ? 26.580 -30.455 36.115 1.00 55.66 195 GLU A C 1
ATOM 1646 O O . GLU A 1 195 ? 27.198 -30.499 37.180 1.00 55.66 195 GLU A O 1
ATOM 1651 N N . GLU A 1 196 ? 26.888 -31.282 35.104 1.00 55.88 196 GLU A N 1
ATOM 1652 C CA . GLU A 1 196 ? 27.933 -32.326 35.234 1.00 55.88 196 GLU A CA 1
ATOM 1653 C C . GLU A 1 196 ? 29.316 -31.726 35.555 1.00 55.88 196 GLU A C 1
ATOM 1655 O O . GLU A 1 196 ? 30.095 -32.266 36.342 1.00 55.88 196 GLU A O 1
ATOM 1660 N N . LYS A 1 197 ? 29.614 -30.536 35.016 1.00 56.41 197 LYS A N 1
ATOM 1661 C CA . LYS A 1 197 ? 30.876 -29.827 35.281 1.00 56.41 197 LYS A CA 1
ATOM 1662 C C . LYS A 1 197 ? 30.933 -29.194 36.679 1.00 56.41 197 LYS A C 1
ATOM 1664 O O . LYS A 1 197 ? 32.018 -28.816 37.135 1.00 56.41 197 LYS A O 1
ATOM 1669 N N . LYS A 1 198 ? 29.787 -29.039 37.353 1.00 56.75 198 LYS A N 1
ATOM 1670 C CA . LYS A 1 198 ? 29.706 -28.595 38.754 1.00 56.75 198 LYS A CA 1
ATOM 1671 C C . LYS A 1 198 ? 29.869 -29.767 39.724 1.00 56.75 198 LYS A C 1
ATOM 1673 O O . LYS A 1 198 ? 30.528 -29.561 40.741 1.00 56.75 198 LYS A O 1
ATOM 1678 N N . GLU A 1 199 ? 29.382 -30.966 39.396 1.00 54.00 199 GLU A N 1
ATOM 1679 C CA . GLU A 1 199 ? 29.567 -32.161 40.239 1.00 54.00 199 GLU A CA 1
ATOM 1680 C C . GLU A 1 199 ? 31.016 -32.681 40.242 1.00 54.00 199 GLU A C 1
ATOM 1682 O O . GLU A 1 199 ? 31.559 -32.962 41.313 1.00 54.00 199 GLU A O 1
ATOM 1687 N N . GLU A 1 200 ? 31.713 -32.687 39.098 1.00 53.19 200 GLU A N 1
ATOM 1688 C CA . GLU A 1 200 ? 33.113 -33.158 39.027 1.00 53.19 200 GLU A CA 1
ATOM 1689 C C . GLU A 1 200 ? 34.088 -32.247 39.809 1.00 53.19 200 GLU A C 1
ATOM 1691 O O . GLU A 1 200 ? 35.167 -32.660 40.230 1.00 53.19 200 GLU A O 1
ATOM 1696 N N . LYS A 1 201 ? 33.696 -30.994 40.085 1.00 53.28 201 LYS A N 1
ATOM 1697 C CA . LYS A 1 201 ? 34.506 -30.031 40.852 1.00 53.28 201 LYS A CA 1
ATOM 1698 C C . LYS A 1 201 ? 34.318 -30.133 42.371 1.00 53.28 201 LYS A C 1
ATOM 1700 O O . LYS A 1 201 ? 35.029 -29.454 43.115 1.00 53.28 201 LYS A O 1
ATOM 1705 N N . THR A 1 202 ? 33.373 -30.952 42.832 1.00 49.47 202 THR A N 1
ATOM 1706 C CA . THR A 1 202 ? 33.113 -31.206 44.259 1.00 49.47 202 THR A CA 1
ATOM 1707 C C . THR A 1 202 ? 33.728 -32.502 44.787 1.00 49.47 202 THR A C 1
ATOM 1709 O O . THR A 1 202 ? 33.796 -32.653 46.004 1.00 49.47 202 THR A O 1
ATOM 1712 N N . GLU A 1 203 ? 34.235 -33.389 43.924 1.00 53.97 203 GLU A N 1
ATOM 1713 C CA . GLU A 1 203 ? 34.834 -34.672 44.339 1.00 53.97 203 GLU A CA 1
ATOM 1714 C C . GLU A 1 203 ? 36.375 -34.641 44.475 1.00 53.97 203 GLU A C 1
ATOM 1716 O O . GLU A 1 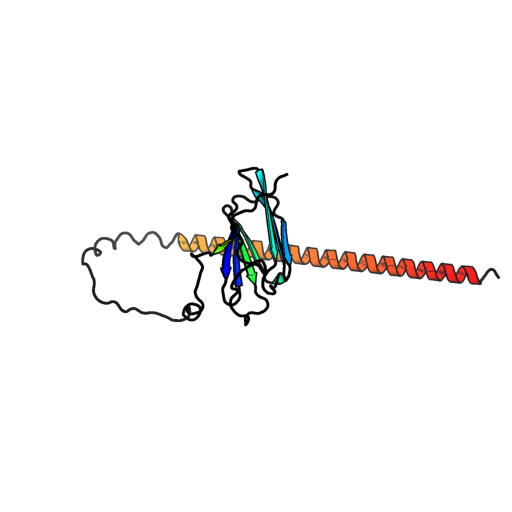203 ? 36.963 -35.5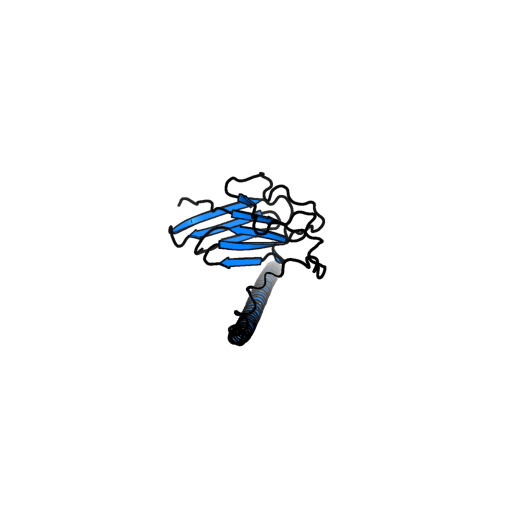67 45.027 1.00 53.97 203 GLU A O 1
ATOM 1721 N N . GLU A 1 204 ? 37.047 -33.556 44.061 1.00 52.59 204 GLU A N 1
ATOM 1722 C CA . GLU A 1 204 ? 38.507 -33.375 44.215 1.00 52.59 204 GLU A CA 1
ATOM 1723 C C . GLU A 1 204 ? 38.877 -32.410 45.367 1.00 52.59 204 GLU A C 1
ATOM 1725 O O . GLU A 1 204 ? 39.700 -31.501 45.208 1.00 52.59 204 GLU A O 1
ATOM 1730 N N . LYS A 1 205 ? 38.259 -32.572 46.547 1.00 44.66 205 LYS A N 1
ATOM 1731 C CA . LYS A 1 205 ? 38.715 -31.904 47.779 1.00 44.66 205 LYS A CA 1
ATOM 1732 C C . LYS A 1 205 ? 38.648 -32.790 49.017 1.00 44.66 205 LYS A C 1
ATOM 1734 O O . LYS A 1 205 ? 37.591 -33.411 49.244 1.00 44.66 205 LYS A O 1
#

InterPro domains:
  IPR007052 CS domain [PF04969] (7-81)
  IPR007052 CS domain [PS51203] (3-93)
  IPR008978 HSP20-like chaperone [G3DSA:2.60.40.790] (3-125)
  IPR008978 HSP20-like chaperone [SSF49764] (4-111)
  IPR045250 Co-chaperone protein p23-like [PTHR22932] (3-167)

pLDDT: mean 70.6, std 18.95, range [37.97, 93.88]

Organism: NCBI:txid1746091

Secondary structure (DSSP, 8-state):
-PPBPPEEEEEE-SSEEEEEEE-SSEEEEEEEE-SSEEEEEEEETTTTEEEEEEEEBSS-EEEEEEEEEE-SS-EEEEEEES-TTSPPPS-SBTT---TTEEE-SSS---TTTTT-TT------------TT-TTSTTS-SSSSHHHHHHHHHHHHHHHHHHHHHHHHHHHHHHHHHHHHHHHHHHHHHHHHHHHHHHHTTTS--

Radius of gyration: 28.18 Å; chains: 1; bounding box: 81×51×84 Å

Foldseek 3Di:
DDAAEFAKAWADDLWKIKIKGQAAPWDPWDWDDDQFKTKIWTAGPPVSHIYIDIAGAPGTWDPVPKDWDDDRGIIIIIITRPDSVDDDDPARGPVHDDPSYHYDPVPYDDPVCVVVPDDDDDDPDPDDPDPPCPPVVPPPPPDPVVPVVVVVVVVVVVVVVVVVVVVVVVVVVVVVVVVVVVVVVVVVVVVVVVVVVVVVVVPPD